Protein AF-A0A350LYX9-F1 (afdb_monomer)

Nearest PDB structures (foldseek):
  3p1z-assembly2_G  TM=5.311E-01  e=4.491E+00  Aeropyrum pernix
  2crq-assembly1_A  TM=2.745E-01  e=5.093E+00  Mus musculus
  5lmr-assembly1_X  TM=2.583E-01  e=4.491E+00  Thermus thermophilus HB8

Radius of gyration: 23.88 Å; Cα contacts (8 Å, |Δi|>4): 375; chains: 1; bounding box: 52×38×66 Å

Secondary structure (DSSP, 8-state):
-HHHHHHHHHHHHHHHTTT-S--EEEE-SSSSSEEEEETTEEEEEEEEEEPPPHHHHHHHHHHHHHHHHHHHHHGGGSPTTEEEEEEEEE--S-HHHHHHHHHHHHHHHHTTSS--SS-EEEEETTEEEEEEEEE---SSS-SEEEEEEESS--S-HHHHHHHHHHHHHHHHHHHTTTS--TTS---EEEEEEE--TT--HHHHHHHHHT--S----SEEEEEPTTS-EEEEEE---

Foldseek 3Di:
DVVVQVLLVVLVVVVVVVVPVPWDKDADPQVVRIWIDDPNATETEREEELDAPPVVVVQQVLVVVLLVVLLVVCVVLFDAQKAKEKEFADDDPDVVQQSVQVSVVVVCCSVVVDDADDWDWDQRVNGTMTMHMDGGNHRPDRRYHYDYYYPDPPPDPLVSLLVSVLVVQVVVQVSCVPVDDPPPDHAYEYEYEYPDPPDDLVSNLVSVVVHPDDHRHQWYWYQYPVSDIDTSHHDDD

Mean predicted aligned error: 10.19 Å

Sequence (237 aa):
MRFDEEYAKNAIEAYLRKESSDFTITEGENPPDYYIQIDSKKIALEITRAEPPSDRKTVDTSLARLCSQINDQFKTRIPDGESLLLDLKGPVANPRNFEKSLSNLIGQIIEGKTEVGNWKCFDVSGEAVKIKRLTHGQKWRKKIIGFIGNKEPVTDIQSEAQSILNKIIKSKEAKTATINDPQGKREKWLGILNTHPLLDSNNFQIAMGNLNVVHTFTRIFLVLENSEVVEIFSNRS

pLDDT: mean 87.97, std 10.19, range [47.06, 98.06]

Solvent-accessible surface area (backbone atoms only — not comparable to full-atom values): 13398 Å² total; per-residue (Å²): 108,69,69,62,47,51,51,42,52,51,29,50,50,60,52,45,50,75,78,49,79,72,62,49,78,45,82,44,82,65,68,34,53,26,33,37,38,42,87,93,46,67,29,36,32,35,69,50,68,43,64,63,60,69,66,59,55,51,40,52,52,52,53,53,49,49,38,49,52,53,25,71,75,43,42,90,72,50,60,82,16,40,29,39,41,35,41,42,55,29,80,63,95,52,59,70,60,30,51,54,43,44,53,51,51,52,49,35,39,68,69,65,78,39,91,50,68,53,82,40,79,40,80,36,82,90,37,72,35,33,36,25,43,45,80,73,75,50,71,87,61,74,37,44,44,70,45,78,48,59,71,71,65,80,86,49,65,55,61,49,35,33,52,49,49,46,52,50,53,56,52,49,45,62,65,51,64,71,61,80,52,101,77,78,72,74,53,32,34,37,40,31,33,51,68,35,96,86,64,54,70,66,38,45,35,57,22,53,77,66,57,89,65,91,75,76,62,36,36,32,35,40,30,42,89,86,53,48,66,44,76,56,42,76,60,84,128

Structure (mmCIF, N/CA/C/O backbone):
data_AF-A0A350LYX9-F1
#
_entry.id   AF-A0A350LYX9-F1
#
loop_
_atom_site.group_PDB
_atom_site.id
_atom_site.type_symbol
_atom_site.label_atom_id
_atom_site.label_alt_id
_atom_site.label_comp_id
_atom_site.label_asym_id
_atom_site.label_entity_id
_atom_site.label_seq_id
_atom_site.pdbx_PDB_ins_code
_atom_site.Cartn_x
_atom_site.Cartn_y
_atom_site.Cartn_z
_atom_site.occupancy
_atom_site.B_iso_or_equiv
_atom_site.auth_seq_id
_atom_site.auth_comp_id
_atom_site.auth_asym_id
_atom_site.auth_atom_id
_atom_site.pdbx_PDB_model_num
ATOM 1 N N . MET A 1 1 ? 12.193 -1.803 1.580 1.00 59.84 1 MET A N 1
ATOM 2 C CA . MET A 1 1 ? 12.403 -1.543 0.142 1.00 59.84 1 MET A CA 1
ATOM 3 C C . MET A 1 1 ? 12.813 -2.822 -0.565 1.00 59.84 1 MET A C 1
ATOM 5 O O . MET A 1 1 ? 11.956 -3.346 -1.254 1.00 59.84 1 MET A O 1
ATOM 9 N N . ARG A 1 2 ? 13.985 -3.401 -0.251 1.00 73.31 2 ARG A N 1
ATOM 10 C CA . ARG A 1 2 ? 14.481 -4.656 -0.856 1.00 73.31 2 ARG A CA 1
ATOM 11 C C . ARG A 1 2 ? 13.488 -5.825 -0.926 1.00 73.31 2 ARG A C 1
ATOM 13 O O . ARG A 1 2 ? 13.396 -6.446 -1.968 1.00 73.31 2 ARG A O 1
ATOM 20 N N . PHE A 1 3 ? 12.721 -6.101 0.136 1.00 84.81 3 PHE A N 1
ATOM 21 C CA . PHE A 1 3 ? 11.736 -7.197 0.114 1.00 84.81 3 PHE A CA 1
ATOM 22 C C . PHE A 1 3 ? 10.656 -6.997 -0.963 1.00 84.81 3 PHE A C 1
ATOM 24 O O . PHE A 1 3 ? 10.409 -7.878 -1.775 1.00 84.81 3 PHE A O 1
ATOM 31 N N . ASP A 1 4 ? 10.028 -5.824 -0.996 1.00 86.44 4 ASP A N 1
ATOM 32 C CA . ASP A 1 4 ? 8.990 -5.500 -1.976 1.00 86.44 4 ASP A CA 1
ATOM 33 C C . ASP A 1 4 ? 9.551 -5.362 -3.402 1.00 86.44 4 ASP A C 1
ATOM 35 O O . ASP A 1 4 ? 8.854 -5.676 -4.362 1.00 86.44 4 ASP A O 1
ATOM 39 N N . GLU A 1 5 ? 10.799 -4.899 -3.548 1.00 90.06 5 GLU A N 1
ATOM 40 C CA . GLU A 1 5 ? 11.507 -4.882 -4.837 1.00 90.06 5 GLU A CA 1
ATOM 41 C C . GLU A 1 5 ? 11.714 -6.302 -5.361 1.00 90.06 5 GLU A C 1
ATOM 43 O O . GLU A 1 5 ? 11.377 -6.592 -6.506 1.00 90.06 5 GLU A O 1
ATOM 48 N N . GLU A 1 6 ? 12.187 -7.207 -4.505 1.00 92.88 6 GLU A N 1
ATOM 49 C CA . GLU A 1 6 ? 12.388 -8.614 -4.835 1.00 92.88 6 GLU A CA 1
ATOM 50 C C . GLU A 1 6 ? 11.061 -9.320 -5.142 1.00 92.88 6 GLU A C 1
ATOM 52 O O . GLU A 1 6 ? 10.967 -10.069 -6.116 1.00 92.88 6 GLU A O 1
ATOM 57 N N . TYR A 1 7 ? 10.007 -9.026 -4.376 1.00 94.31 7 TYR A N 1
ATOM 58 C CA . TYR A 1 7 ? 8.651 -9.498 -4.651 1.00 94.31 7 TYR A CA 1
ATOM 59 C C . TYR A 1 7 ? 8.173 -9.060 -6.043 1.00 94.31 7 TYR A C 1
ATOM 61 O O . TYR A 1 7 ? 7.760 -9.898 -6.847 1.00 94.31 7 TYR A O 1
ATOM 69 N N . ALA A 1 8 ? 8.277 -7.765 -6.358 1.00 95.62 8 ALA A N 1
ATOM 70 C CA . ALA A 1 8 ? 7.871 -7.236 -7.656 1.00 95.62 8 ALA A CA 1
ATOM 71 C C . ALA A 1 8 ? 8.720 -7.813 -8.798 1.00 95.62 8 ALA A C 1
ATOM 73 O O . ALA A 1 8 ? 8.174 -8.209 -9.827 1.00 95.62 8 ALA A O 1
ATOM 74 N N . LYS A 1 9 ? 10.037 -7.941 -8.599 1.00 96.19 9 LYS A N 1
ATOM 75 C CA . LYS A 1 9 ? 10.960 -8.575 -9.548 1.00 96.19 9 LYS A CA 1
ATOM 76 C C . LYS A 1 9 ? 10.569 -10.029 -9.825 1.00 96.19 9 LYS A C 1
ATOM 78 O O . LYS A 1 9 ? 10.535 -10.430 -10.984 1.00 96.19 9 LYS A O 1
ATOM 83 N N . ASN A 1 10 ? 10.231 -10.807 -8.798 1.00 96.44 10 ASN A N 1
ATOM 84 C CA . ASN A 1 10 ? 9.819 -12.205 -8.953 1.00 96.44 10 ASN A CA 1
ATOM 85 C C . ASN A 1 10 ? 8.463 -12.340 -9.664 1.00 96.44 10 ASN A C 1
ATOM 87 O O . ASN A 1 10 ? 8.300 -13.222 -10.507 1.00 96.44 10 ASN A O 1
ATOM 91 N N . ALA A 1 11 ? 7.505 -11.455 -9.375 1.00 97.12 11 ALA A N 1
ATOM 92 C CA . ALA A 1 11 ? 6.221 -11.437 -10.073 1.00 97.12 11 ALA A CA 1
ATOM 93 C C . ALA A 1 11 ? 6.392 -11.091 -11.563 1.00 97.12 11 ALA A C 1
ATOM 95 O O . ALA A 1 11 ? 5.851 -11.782 -12.429 1.00 97.12 11 ALA A O 1
ATOM 96 N N . ILE A 1 12 ? 7.198 -10.068 -11.874 1.00 97.06 12 ILE A N 1
ATOM 97 C CA . ILE A 1 12 ? 7.527 -9.685 -13.256 1.00 97.06 12 ILE A CA 1
ATOM 98 C C . ILE A 1 12 ? 8.270 -10.822 -13.964 1.00 97.06 12 ILE A C 1
ATOM 100 O O . ILE A 1 12 ? 7.938 -11.145 -15.100 1.00 97.06 12 ILE A O 1
ATOM 104 N N . GLU A 1 13 ? 9.219 -11.489 -13.302 1.00 96.12 13 GLU A N 1
ATOM 105 C CA . GLU A 1 13 ? 9.889 -12.671 -13.854 1.00 96.12 13 GLU A CA 1
ATOM 106 C C . GLU A 1 13 ? 8.880 -13.767 -14.225 1.00 96.12 13 GLU A C 1
ATOM 108 O O . GLU A 1 13 ? 8.907 -14.277 -15.345 1.00 96.12 13 GLU A O 1
ATOM 113 N N . ALA A 1 14 ? 7.956 -14.102 -13.323 1.00 95.50 14 ALA A N 1
ATOM 114 C CA . ALA A 1 14 ? 6.926 -15.105 -13.580 1.00 95.50 14 ALA A CA 1
ATOM 115 C C . ALA A 1 14 ? 5.987 -14.709 -14.732 1.00 95.50 14 ALA A C 1
ATOM 117 O O . ALA A 1 14 ? 5.552 -15.574 -15.492 1.00 95.50 14 ALA A O 1
ATOM 118 N N . TYR A 1 15 ? 5.685 -13.416 -14.884 1.00 95.75 15 TYR A N 1
ATOM 119 C CA . TYR A 1 15 ? 4.940 -12.888 -16.028 1.00 95.75 15 TYR A CA 1
ATOM 120 C C . TYR A 1 15 ? 5.721 -13.068 -17.335 1.00 95.75 15 TYR A C 1
ATOM 122 O O . TYR A 1 15 ? 5.202 -13.658 -18.280 1.00 95.75 15 TYR A O 1
ATOM 130 N N . LEU A 1 16 ? 6.986 -12.643 -17.369 1.00 94.31 16 LEU A N 1
ATOM 131 C CA . LEU A 1 16 ? 7.840 -12.721 -18.557 1.00 94.31 16 LEU A CA 1
ATOM 132 C C . LEU A 1 16 ? 8.122 -14.163 -18.980 1.00 94.31 16 LEU A C 1
ATOM 134 O O . LEU A 1 16 ? 8.168 -14.440 -20.174 1.00 94.31 16 LEU A O 1
ATOM 138 N N . ARG A 1 17 ? 8.233 -15.108 -18.035 1.00 93.56 17 ARG A N 1
ATOM 139 C CA . ARG A 1 17 ? 8.410 -16.538 -18.352 1.00 93.56 17 ARG A CA 1
ATOM 140 C C . ARG A 1 17 ? 7.238 -17.155 -19.111 1.00 93.56 17 ARG A C 1
ATOM 142 O O . ARG A 1 17 ? 7.417 -18.200 -19.731 1.00 93.56 17 ARG A O 1
ATOM 149 N N . LYS A 1 18 ? 6.060 -16.522 -19.094 1.00 91.50 18 LYS A N 1
ATOM 150 C CA . LYS A 1 18 ? 4.929 -16.912 -19.950 1.00 91.50 18 LYS A CA 1
ATOM 151 C C . LYS A 1 18 ? 5.116 -16.449 -21.399 1.00 91.50 18 LYS A C 1
ATOM 153 O O . LYS A 1 18 ? 4.530 -17.051 -22.290 1.00 91.50 18 LYS A O 1
ATOM 158 N N . GLU A 1 19 ? 5.903 -15.394 -21.626 1.00 87.50 19 GLU A N 1
ATOM 159 C CA . GLU A 1 19 ? 6.204 -14.840 -22.953 1.00 87.50 19 GLU A CA 1
ATOM 160 C C . GLU A 1 19 ? 7.460 -15.477 -23.573 1.00 87.50 19 GLU A C 1
ATOM 162 O O . GLU A 1 19 ? 7.466 -15.800 -24.757 1.00 87.50 19 GLU A O 1
ATOM 167 N N . SER A 1 20 ? 8.523 -15.662 -22.784 1.00 84.94 20 SER A N 1
ATOM 168 C CA . SER A 1 20 ? 9.781 -16.284 -23.211 1.00 84.94 20 SER A CA 1
ATOM 169 C C . SER A 1 20 ? 10.500 -16.926 -22.027 1.00 84.94 20 SER A C 1
ATOM 171 O O . SER A 1 20 ? 10.558 -16.358 -20.939 1.00 84.94 20 SER A O 1
ATOM 173 N N . SER A 1 21 ? 11.093 -18.102 -22.229 1.00 79.94 21 SER A N 1
ATOM 174 C CA . SER A 1 21 ? 11.914 -18.762 -21.208 1.00 79.94 21 SER A CA 1
ATOM 175 C C . SER A 1 21 ? 13.373 -18.298 -21.196 1.00 79.94 21 SER A C 1
ATOM 177 O O . SER A 1 21 ? 14.066 -18.554 -20.210 1.00 79.94 21 SER A O 1
ATOM 179 N N . ASP A 1 22 ? 13.835 -17.644 -22.265 1.00 88.94 22 ASP A N 1
ATOM 180 C CA . ASP A 1 22 ? 15.250 -17.328 -22.479 1.00 88.94 22 ASP A CA 1
ATOM 181 C C . ASP A 1 22 ? 15.576 -15.888 -22.070 1.00 88.94 22 ASP A C 1
ATOM 183 O O . ASP A 1 22 ? 15.644 -14.963 -22.881 1.00 88.94 22 ASP A O 1
ATOM 187 N N . PHE A 1 23 ? 15.704 -15.689 -20.761 1.00 93.38 23 PHE A N 1
ATOM 188 C CA . PHE A 1 23 ? 16.237 -14.461 -20.193 1.00 93.38 23 PHE A CA 1
ATOM 189 C C . PHE A 1 23 ? 16.842 -14.708 -18.815 1.00 93.38 23 PHE A C 1
ATOM 191 O O . PHE A 1 23 ? 16.529 -15.683 -18.122 1.00 93.38 23 PHE A O 1
ATOM 198 N N . THR A 1 24 ? 17.678 -13.769 -18.386 1.00 94.12 24 THR A N 1
ATOM 199 C CA . THR A 1 24 ? 18.223 -13.739 -17.025 1.00 94.12 24 THR A CA 1
ATOM 200 C C . THR A 1 24 ? 17.994 -12.377 -16.390 1.00 94.12 24 THR A C 1
ATOM 202 O O . THR A 1 24 ? 17.938 -11.364 -17.088 1.00 94.12 24 THR A O 1
ATOM 205 N N . ILE A 1 25 ? 17.838 -12.357 -15.064 1.00 95.12 25 ILE A N 1
ATOM 206 C CA . ILE A 1 25 ? 17.723 -11.127 -14.279 1.00 95.12 25 ILE A CA 1
ATOM 207 C C . ILE A 1 25 ? 18.898 -11.055 -13.309 1.00 95.12 25 ILE A C 1
ATOM 209 O O . ILE A 1 25 ? 19.139 -12.002 -12.561 1.00 95.12 25 ILE A O 1
ATOM 213 N N . THR A 1 26 ? 19.605 -9.928 -13.297 1.00 94.44 26 THR A N 1
ATOM 214 C CA . THR A 1 26 ? 20.726 -9.656 -12.384 1.00 94.44 26 THR A CA 1
ATOM 215 C C . THR A 1 26 ? 20.502 -8.351 -11.627 1.00 94.44 26 THR A C 1
ATOM 217 O O . THR A 1 26 ? 19.864 -7.443 -12.158 1.00 94.44 26 THR A O 1
ATOM 220 N N . GLU A 1 27 ? 21.040 -8.230 -10.410 1.00 93.69 27 GLU A N 1
ATOM 221 C CA . GLU A 1 27 ? 21.025 -6.969 -9.648 1.00 93.69 27 GLU A CA 1
ATOM 222 C C . GLU A 1 27 ? 21.757 -5.864 -10.434 1.00 93.69 27 GLU A C 1
ATOM 224 O O . GLU A 1 27 ? 22.753 -6.126 -11.119 1.00 93.69 27 GLU A O 1
ATOM 229 N N . GLY A 1 28 ? 21.212 -4.650 -10.397 1.00 89.62 28 GLY A N 1
ATOM 230 C CA . GLY A 1 28 ? 21.804 -3.461 -11.001 1.00 89.62 28 GLY A CA 1
ATOM 231 C C . GLY A 1 28 ? 22.539 -2.588 -9.982 1.00 89.62 28 GLY A C 1
ATOM 232 O O . GLY A 1 28 ? 22.655 -2.913 -8.802 1.00 89.62 28 GLY A O 1
ATOM 233 N N . GLU A 1 29 ? 23.053 -1.456 -10.449 1.00 86.50 29 GLU A N 1
ATOM 234 C CA . GLU A 1 29 ? 23.811 -0.488 -9.649 1.00 86.50 29 GLU A CA 1
ATOM 235 C C . GLU A 1 29 ? 22.945 0.546 -8.907 1.00 86.50 29 GLU A C 1
ATOM 237 O O . GLU A 1 29 ? 23.494 1.357 -8.165 1.00 86.50 29 GLU A O 1
ATOM 242 N N . ASN A 1 30 ? 21.615 0.507 -9.073 1.00 82.94 30 ASN A N 1
ATOM 243 C CA . ASN A 1 30 ? 20.629 1.410 -8.467 1.00 82.94 30 ASN A CA 1
ATOM 244 C C . ASN A 1 30 ? 20.901 2.914 -8.729 1.00 82.94 30 ASN A C 1
ATOM 246 O O . ASN A 1 30 ? 21.473 3.598 -7.872 1.00 82.94 30 ASN A O 1
ATOM 250 N N . PRO A 1 31 ? 20.414 3.496 -9.847 1.00 85.25 31 PRO A N 1
ATOM 251 C CA . PRO A 1 31 ? 19.569 2.900 -10.892 1.00 85.25 31 PRO A CA 1
ATOM 252 C C . PRO A 1 31 ? 20.363 2.254 -12.054 1.00 85.25 31 PRO A C 1
ATOM 254 O O . PRO A 1 31 ? 21.405 2.789 -12.433 1.00 85.25 31 PRO A O 1
ATOM 257 N N . PRO A 1 32 ? 19.832 1.188 -12.694 1.00 90.81 32 PRO A N 1
ATOM 258 C CA . PRO A 1 32 ? 18.553 0.541 -12.380 1.00 90.81 32 PRO A CA 1
ATOM 259 C C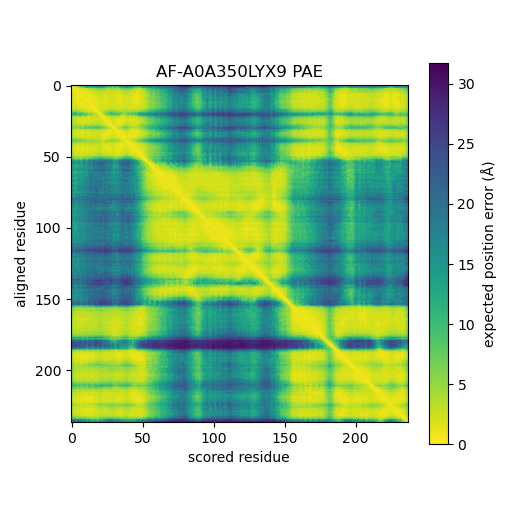 . PRO A 1 32 ? 18.666 -0.439 -11.207 1.00 90.81 32 PRO A C 1
ATOM 261 O O . PRO A 1 32 ? 19.766 -0.833 -10.825 1.00 90.81 32 PRO A O 1
ATOM 264 N N . ASP A 1 33 ? 17.526 -0.845 -10.649 1.00 92.31 33 ASP A N 1
ATOM 265 C CA . ASP A 1 33 ? 17.477 -1.861 -9.588 1.00 92.31 33 ASP A CA 1
ATOM 266 C C . ASP A 1 33 ? 17.877 -3.249 -10.118 1.00 92.31 33 ASP A C 1
ATOM 268 O O . ASP A 1 33 ? 18.578 -4.004 -9.444 1.00 92.31 33 ASP A O 1
ATOM 272 N N . TYR A 1 34 ? 17.482 -3.565 -11.355 1.00 94.00 34 TYR A N 1
ATOM 273 C CA . TYR A 1 34 ? 17.816 -4.819 -12.024 1.00 94.00 34 TYR A CA 1
ATOM 274 C C . TYR A 1 34 ? 18.148 -4.611 -13.500 1.00 94.00 34 TYR A C 1
ATOM 276 O O . TYR A 1 34 ? 17.740 -3.638 -14.136 1.00 94.00 34 TYR A O 1
ATOM 284 N N . TYR A 1 35 ? 18.833 -5.596 -14.068 1.00 93.81 35 TYR A N 1
ATOM 285 C CA . TYR A 1 35 ? 18.953 -5.771 -15.506 1.00 93.81 35 TYR A CA 1
ATOM 286 C C . TYR A 1 35 ? 18.300 -7.063 -15.950 1.00 93.81 35 TYR A C 1
ATOM 288 O O . TYR A 1 35 ? 18.457 -8.093 -15.298 1.00 93.81 35 TYR A O 1
ATOM 296 N N . ILE A 1 36 ? 17.630 -7.005 -17.095 1.00 93.38 36 ILE A N 1
ATOM 297 C CA . ILE A 1 36 ? 17.087 -8.162 -17.792 1.00 93.38 36 ILE A CA 1
ATOM 298 C C . ILE A 1 36 ? 17.902 -8.349 -19.067 1.00 93.38 36 ILE A C 1
ATOM 300 O O . ILE A 1 36 ? 17.963 -7.453 -19.910 1.00 93.38 36 ILE A O 1
ATOM 304 N N . GLN A 1 37 ? 18.549 -9.501 -19.192 1.00 91.75 37 GLN A N 1
ATOM 305 C CA . GLN A 1 37 ? 19.262 -9.891 -20.401 1.00 91.75 37 GLN A CA 1
ATOM 306 C C . GLN A 1 37 ? 18.357 -10.808 -21.224 1.00 91.75 37 GLN A C 1
ATOM 308 O O . GLN A 1 37 ? 18.047 -11.909 -20.771 1.00 91.75 37 GLN A O 1
ATOM 313 N N . ILE A 1 38 ? 17.951 -10.346 -22.407 1.00 88.19 38 ILE A N 1
ATOM 314 C CA . ILE A 1 38 ? 17.177 -11.107 -23.400 1.00 88.19 38 ILE A CA 1
ATOM 315 C C . ILE A 1 38 ? 17.979 -11.069 -24.697 1.00 88.19 38 ILE A C 1
ATOM 317 O O . ILE A 1 38 ? 18.259 -9.983 -25.211 1.00 88.19 38 ILE A O 1
ATOM 321 N N . ASP A 1 39 ? 18.395 -12.226 -25.204 1.00 84.62 39 ASP A N 1
ATOM 322 C CA . ASP A 1 39 ? 19.345 -12.322 -26.316 1.00 84.62 39 ASP A CA 1
ATOM 323 C C . ASP A 1 39 ? 20.596 -11.441 -26.068 1.00 84.62 39 ASP A C 1
ATOM 325 O O . ASP A 1 39 ? 21.268 -11.529 -25.037 1.00 84.62 39 ASP A O 1
ATOM 329 N N . SER A 1 40 ? 20.901 -10.533 -26.998 1.00 81.62 40 SER A N 1
ATOM 330 C CA . SER A 1 40 ? 21.981 -9.546 -26.902 1.00 81.62 40 SER A CA 1
ATOM 331 C C . SER A 1 40 ? 21.564 -8.227 -26.236 1.00 81.62 40 SER A C 1
ATOM 333 O O . SER A 1 40 ? 22.405 -7.343 -26.047 1.00 81.62 40 SER A O 1
ATOM 335 N N . LYS A 1 41 ? 20.290 -8.070 -25.852 1.00 86.62 41 LYS A N 1
ATOM 336 C CA . LYS A 1 41 ? 19.764 -6.843 -25.247 1.00 86.62 41 LYS A CA 1
ATOM 337 C C . LYS A 1 41 ? 19.879 -6.885 -23.726 1.00 86.62 41 LYS A C 1
ATOM 339 O O . LYS A 1 41 ? 19.389 -7.803 -23.076 1.00 86.62 41 LYS A O 1
ATOM 344 N N . LYS A 1 42 ? 20.472 -5.828 -23.167 1.00 89.25 42 LYS A N 1
ATOM 345 C CA . LYS A 1 42 ? 20.495 -5.552 -21.727 1.00 89.25 42 LYS A CA 1
ATOM 346 C C . LYS A 1 42 ? 19.497 -4.439 -21.419 1.00 89.25 42 LYS A C 1
ATOM 348 O O . LYS A 1 42 ? 19.738 -3.289 -21.789 1.00 89.25 42 LYS A O 1
ATOM 353 N N . ILE A 1 43 ? 18.400 -4.791 -20.759 1.00 91.44 43 ILE A N 1
ATOM 354 C CA . ILE A 1 43 ? 17.268 -3.909 -20.468 1.00 91.44 43 ILE A CA 1
ATOM 355 C C . ILE A 1 43 ? 17.317 -3.506 -18.998 1.00 91.44 43 ILE A C 1
ATOM 357 O O . ILE A 1 43 ? 17.440 -4.359 -18.121 1.00 91.44 43 ILE A O 1
ATOM 361 N N . ALA A 1 44 ? 17.235 -2.209 -18.721 1.00 92.81 44 ALA A N 1
ATOM 362 C CA . ALA A 1 44 ? 17.184 -1.695 -17.356 1.00 92.81 44 ALA A CA 1
ATOM 363 C C . ALA A 1 44 ? 15.767 -1.844 -16.780 1.00 92.81 44 ALA A C 1
ATOM 365 O O . ALA A 1 44 ? 14.815 -1.394 -17.411 1.00 92.81 44 ALA A O 1
ATOM 366 N N . LEU A 1 45 ? 15.620 -2.421 -15.586 1.00 94.62 45 LEU A N 1
ATOM 367 C CA . LEU A 1 45 ? 14.357 -2.492 -14.848 1.00 94.62 45 LEU A CA 1
ATOM 368 C C . LEU A 1 45 ? 14.479 -1.694 -13.545 1.00 94.62 45 LEU A C 1
ATOM 370 O O . LEU A 1 45 ? 15.233 -2.062 -12.646 1.00 94.62 45 LEU A O 1
ATOM 374 N N . GLU A 1 46 ? 13.703 -0.621 -13.437 1.00 95.06 46 GLU A N 1
ATOM 375 C CA . GLU A 1 46 ? 13.523 0.130 -12.191 1.00 95.06 46 GLU A CA 1
ATOM 376 C C . GLU A 1 46 ? 12.222 -0.314 -11.517 1.00 95.06 46 GLU A C 1
ATOM 378 O O . GLU A 1 46 ? 11.200 -0.471 -12.186 1.00 95.06 46 GLU A O 1
ATOM 383 N N . ILE A 1 47 ? 12.235 -0.480 -10.197 1.00 95.06 47 ILE A N 1
ATOM 384 C CA . ILE A 1 47 ? 11.078 -0.872 -9.400 1.00 95.06 47 ILE A CA 1
ATOM 385 C C . ILE A 1 47 ? 10.694 0.246 -8.429 1.00 95.06 47 ILE A C 1
ATOM 387 O O . ILE A 1 47 ? 11.498 1.017 -7.895 1.00 95.06 47 ILE A O 1
ATOM 391 N N . THR A 1 48 ? 9.393 0.403 -8.220 1.00 94.56 48 THR A N 1
ATOM 392 C CA . THR A 1 48 ? 8.861 1.401 -7.300 1.00 94.56 48 THR A CA 1
ATOM 393 C C . THR A 1 48 ? 7.507 1.005 -6.749 1.00 94.56 48 THR A C 1
ATOM 395 O O . THR A 1 48 ? 6.987 -0.057 -7.071 1.00 94.56 48 THR A O 1
ATOM 398 N N . ARG A 1 49 ? 6.942 1.855 -5.891 1.00 92.69 49 ARG A N 1
ATOM 399 C CA . ARG A 1 49 ? 5.644 1.633 -5.263 1.00 92.69 49 ARG A CA 1
ATOM 400 C C . ARG A 1 49 ? 4.681 2.739 -5.650 1.00 92.69 49 ARG A C 1
ATOM 402 O O . ARG A 1 49 ? 5.041 3.916 -5.608 1.00 92.69 49 ARG A O 1
ATOM 409 N N . ALA A 1 50 ? 3.449 2.356 -5.945 1.00 91.81 50 ALA A N 1
ATOM 410 C CA . ALA A 1 50 ? 2.315 3.258 -5.881 1.00 91.81 50 ALA A CA 1
ATOM 411 C C . ALA A 1 50 ? 1.812 3.281 -4.436 1.00 91.81 50 ALA A C 1
ATOM 413 O O . ALA A 1 50 ? 1.061 2.404 -4.004 1.00 91.81 50 ALA A O 1
ATOM 414 N N . GLU A 1 51 ? 2.301 4.256 -3.671 1.00 82.81 51 GLU A N 1
ATOM 415 C CA . GLU A 1 51 ? 1.847 4.504 -2.304 1.00 82.81 51 GLU A CA 1
ATOM 416 C C . GLU A 1 51 ? 0.733 5.562 -2.293 1.00 82.81 51 GLU A C 1
ATOM 418 O O . GLU A 1 51 ? 0.763 6.487 -3.114 1.00 82.81 51 GLU A O 1
ATOM 423 N N . PRO A 1 52 ? -0.218 5.482 -1.345 1.00 74.81 52 PRO A N 1
ATOM 424 C CA . PRO A 1 52 ? -1.117 6.597 -1.077 1.00 74.81 52 PRO A CA 1
ATOM 425 C C . PRO A 1 52 ? -0.327 7.864 -0.710 1.00 74.81 52 PRO A C 1
ATOM 427 O O . PRO A 1 52 ? 0.800 7.768 -0.205 1.00 74.81 52 PRO A O 1
ATOM 430 N N . PRO A 1 53 ? -0.908 9.059 -0.919 1.00 70.00 53 PRO A N 1
ATOM 431 C CA . PRO A 1 53 ? -0.305 10.322 -0.516 1.00 70.00 53 PRO A CA 1
ATOM 432 C C . PRO A 1 53 ? 0.201 10.277 0.933 1.00 70.00 53 PRO A C 1
ATOM 434 O O . PRO A 1 53 ? -0.444 9.702 1.818 1.00 70.00 53 PRO A O 1
ATOM 437 N N . SER A 1 54 ? 1.356 10.906 1.177 1.00 65.06 54 SER A N 1
ATOM 438 C CA . SER A 1 54 ? 2.051 10.901 2.474 1.00 65.06 54 SER A CA 1
ATOM 439 C C . SER A 1 54 ? 1.147 11.308 3.632 1.00 65.06 54 SER A C 1
ATOM 441 O O . SER A 1 54 ? 1.252 10.744 4.720 1.00 65.06 54 SER A O 1
ATOM 443 N N . ASP A 1 55 ? 0.237 12.245 3.388 1.00 67.81 55 ASP A N 1
ATOM 444 C CA . ASP A 1 55 ? -0.632 12.811 4.414 1.00 67.81 55 ASP A CA 1
ATOM 445 C C . ASP A 1 55 ? -1.648 11.773 4.895 1.00 67.81 55 ASP A C 1
ATOM 447 O O . ASP A 1 55 ? -1.810 11.582 6.099 1.00 67.81 55 ASP A O 1
ATOM 451 N N . ARG A 1 56 ? -2.226 10.989 3.975 1.00 69.06 56 ARG A N 1
ATOM 452 C CA . ARG A 1 56 ? -3.145 9.894 4.310 1.00 69.06 56 ARG A CA 1
ATOM 453 C C . ARG A 1 56 ? -2.436 8.783 5.079 1.00 69.06 56 ARG A C 1
ATOM 455 O O . ARG A 1 56 ? -2.877 8.407 6.160 1.00 69.06 56 ARG A O 1
ATOM 462 N N . LYS A 1 57 ? -1.289 8.311 4.575 1.00 69.56 57 LYS A N 1
ATOM 463 C CA . LYS A 1 57 ? -0.492 7.263 5.241 1.00 69.56 57 LYS A CA 1
ATOM 464 C C . LYS A 1 57 ? -0.075 7.684 6.653 1.00 69.56 57 LYS A C 1
ATOM 466 O O . LYS A 1 57 ? -0.137 6.881 7.584 1.00 69.56 57 LYS A O 1
ATOM 471 N N . THR A 1 58 ? 0.320 8.945 6.826 1.00 74.56 58 THR A N 1
ATOM 472 C CA . THR A 1 58 ? 0.739 9.499 8.122 1.00 74.56 58 THR A CA 1
ATOM 473 C C . THR A 1 58 ? -0.430 9.601 9.096 1.00 74.56 58 THR A C 1
ATOM 475 O O . THR A 1 58 ? -0.290 9.211 10.259 1.00 74.56 58 THR A O 1
ATOM 478 N N . VAL A 1 59 ? -1.585 10.083 8.634 1.00 78.31 59 VAL A N 1
ATOM 479 C CA . VAL A 1 59 ? -2.807 10.188 9.440 1.00 78.31 59 VAL A CA 1
ATOM 480 C C . VAL A 1 59 ? -3.289 8.808 9.884 1.00 78.31 59 VAL A C 1
ATOM 482 O O . VAL A 1 59 ? -3.469 8.589 11.086 1.00 78.31 59 VAL A O 1
ATOM 485 N N . ASP A 1 60 ? -3.410 7.863 8.950 1.00 79.94 60 ASP A N 1
ATOM 486 C CA . ASP A 1 60 ? -3.906 6.513 9.230 1.00 79.94 60 ASP A CA 1
ATOM 487 C C . ASP A 1 60 ? -2.980 5.783 10.213 1.00 79.94 60 ASP A C 1
ATOM 489 O O . ASP A 1 60 ? -3.428 5.229 11.222 1.00 79.94 60 ASP A O 1
ATOM 493 N N . THR A 1 61 ? -1.664 5.870 9.994 1.00 81.88 61 THR A N 1
ATOM 494 C CA . THR A 1 61 ? -0.662 5.275 10.894 1.00 81.88 61 THR A CA 1
ATOM 495 C C . THR A 1 61 ? -0.716 5.898 12.292 1.00 81.88 61 THR A C 1
ATOM 497 O O . THR A 1 61 ? -0.619 5.190 13.298 1.00 81.88 61 THR A O 1
ATOM 500 N N . SER A 1 62 ? -0.899 7.218 12.383 1.00 85.25 62 SER A N 1
ATOM 501 C CA . SER A 1 62 ? -0.957 7.928 13.666 1.00 85.25 62 SER A CA 1
ATOM 502 C C . SER A 1 62 ? -2.184 7.531 14.487 1.00 85.25 62 SER A C 1
ATOM 504 O O . SER A 1 62 ? -2.062 7.267 15.685 1.00 85.25 62 SER A O 1
ATOM 506 N N . LEU A 1 63 ? -3.353 7.419 13.851 1.00 89.44 63 LEU A N 1
ATOM 507 C CA . LEU A 1 63 ? -4.587 6.981 14.510 1.00 89.44 63 LEU A CA 1
ATOM 508 C C . LEU A 1 63 ? -4.561 5.486 14.868 1.00 89.44 63 LEU A C 1
ATOM 510 O O . LEU A 1 63 ? -5.072 5.098 15.922 1.00 89.44 63 LEU A O 1
ATOM 514 N N . ALA A 1 64 ? -3.908 4.647 14.058 1.00 88.19 64 ALA A N 1
ATOM 515 C CA . ALA A 1 64 ? -3.719 3.225 14.361 1.00 88.19 64 ALA A CA 1
ATOM 516 C C . ALA A 1 64 ? -2.810 3.025 15.578 1.00 88.19 64 ALA A C 1
ATOM 518 O O . ALA A 1 64 ? -3.090 2.188 16.451 1.00 88.19 64 ALA A O 1
ATOM 519 N N . ARG A 1 65 ? -1.748 3.834 15.675 1.00 89.06 65 ARG A N 1
ATOM 520 C CA . ARG A 1 65 ? -0.874 3.869 16.849 1.00 89.06 65 ARG A CA 1
ATOM 521 C C . ARG A 1 65 ? -1.645 4.308 18.090 1.00 89.06 65 ARG A C 1
ATOM 523 O O . ARG A 1 65 ? -1.569 3.613 19.100 1.00 89.06 65 ARG A O 1
ATOM 530 N N . LEU A 1 66 ? -2.444 5.371 17.987 1.00 91.69 66 LEU A N 1
ATOM 531 C CA . LEU A 1 66 ? -3.293 5.845 19.081 1.00 91.69 66 LEU A CA 1
ATOM 532 C C . LEU A 1 66 ? -4.249 4.748 19.578 1.00 91.69 66 LEU A C 1
ATOM 534 O O . LEU A 1 66 ? -4.294 4.464 20.772 1.00 91.69 66 LEU A O 1
ATOM 538 N N . CYS A 1 67 ? -4.951 4.058 18.674 1.00 92.44 67 CYS A N 1
ATOM 539 C CA . CYS A 1 67 ? -5.821 2.934 19.043 1.00 92.44 67 CYS A CA 1
ATOM 540 C C . CYS A 1 67 ? -5.067 1.828 19.792 1.00 92.44 67 CYS A C 1
ATOM 542 O O . CYS A 1 67 ? -5.608 1.209 20.709 1.00 92.44 67 CYS A O 1
ATOM 544 N N . SER A 1 68 ? -3.822 1.557 19.399 1.00 90.69 68 SER A N 1
ATOM 545 C CA . SER A 1 68 ? -2.997 0.533 20.041 1.00 90.69 68 SER A CA 1
ATOM 546 C C . SER A 1 68 ? -2.527 0.972 21.428 1.00 90.69 68 SER A C 1
ATOM 548 O O . SER A 1 68 ? -2.642 0.190 22.367 1.00 90.69 68 SER A O 1
ATOM 550 N N . GLN A 1 69 ? -2.127 2.236 21.589 1.00 92.38 69 GLN A N 1
ATOM 551 C CA . GLN A 1 69 ? -1.775 2.820 22.887 1.00 92.38 69 GLN A CA 1
ATOM 552 C C . GLN A 1 69 ? -2.960 2.799 23.862 1.00 92.38 69 GLN A C 1
ATOM 554 O O . GLN A 1 69 ? -2.818 2.348 24.997 1.00 92.38 69 GLN A O 1
ATOM 559 N N . ILE A 1 70 ? -4.151 3.203 23.408 1.00 93.56 70 ILE A N 1
ATOM 560 C CA . ILE A 1 70 ? -5.376 3.157 24.220 1.00 93.56 70 ILE A CA 1
ATOM 561 C C . ILE A 1 70 ? -5.726 1.706 24.574 1.00 93.56 70 ILE A C 1
ATOM 563 O O . ILE A 1 70 ? -6.068 1.412 25.721 1.00 93.56 70 ILE A O 1
ATOM 567 N N . ASN A 1 71 ? -5.610 0.770 23.625 1.00 93.81 71 ASN A N 1
ATOM 568 C CA . ASN A 1 71 ? -5.801 -0.649 23.916 1.00 93.81 71 ASN A CA 1
ATOM 569 C C . ASN A 1 71 ? -4.853 -1.121 25.024 1.00 93.81 71 ASN A C 1
ATOM 571 O O . ASN A 1 71 ? -5.303 -1.761 25.967 1.00 93.81 71 ASN A O 1
ATOM 575 N N . ASP A 1 72 ? -3.564 -0.801 24.949 1.00 93.56 72 ASP A N 1
ATOM 576 C CA . ASP A 1 72 ? -2.606 -1.212 25.975 1.00 93.56 72 ASP A CA 1
ATOM 577 C C . ASP A 1 72 ? -2.886 -0.584 27.340 1.00 93.56 72 ASP A C 1
ATOM 579 O O . ASP A 1 72 ? -2.754 -1.269 28.354 1.00 93.56 72 ASP A O 1
ATOM 583 N N . GLN A 1 73 ? -3.358 0.663 27.360 1.00 94.06 73 GLN A N 1
ATOM 584 C CA . GLN A 1 73 ? -3.750 1.362 28.580 1.00 94.06 73 GLN A CA 1
ATOM 585 C C . GLN A 1 73 ? -4.968 0.726 29.273 1.00 94.06 73 GLN A C 1
ATOM 587 O O . GLN A 1 73 ? -5.019 0.679 30.502 1.00 94.06 73 GLN A O 1
ATOM 592 N N . PHE A 1 74 ? -5.962 0.255 28.513 1.00 94.75 74 PHE A N 1
ATOM 593 C CA . PHE A 1 74 ? -7.274 -0.109 29.067 1.00 94.75 74 PHE A CA 1
ATOM 594 C C . PHE A 1 74 ? -7.661 -1.587 28.938 1.00 94.75 74 PHE A C 1
ATOM 596 O O . PHE A 1 74 ? -8.630 -2.000 29.575 1.00 94.75 74 PHE A O 1
ATOM 603 N N . LYS A 1 75 ? -6.933 -2.411 28.171 1.00 92.69 75 LYS A N 1
ATOM 604 C CA . LYS A 1 75 ? -7.315 -3.812 27.882 1.00 92.69 75 LYS A CA 1
ATOM 605 C C . LYS A 1 75 ? -7.589 -4.661 29.122 1.00 92.69 75 LYS A C 1
ATOM 607 O O . LYS A 1 75 ? -8.458 -5.521 29.077 1.00 92.69 75 LYS A O 1
ATOM 612 N N . THR A 1 76 ? -6.883 -4.419 30.223 1.00 92.81 76 THR A N 1
ATOM 613 C CA . THR A 1 76 ? -7.044 -5.171 31.479 1.00 92.81 76 THR A CA 1
ATOM 614 C C . THR A 1 76 ? -8.307 -4.793 32.252 1.00 92.81 76 THR A C 1
ATOM 616 O O . THR A 1 76 ? -8.731 -5.538 33.128 1.00 92.81 76 THR A O 1
ATOM 619 N N . ARG A 1 77 ? -8.916 -3.647 31.931 1.00 94.06 77 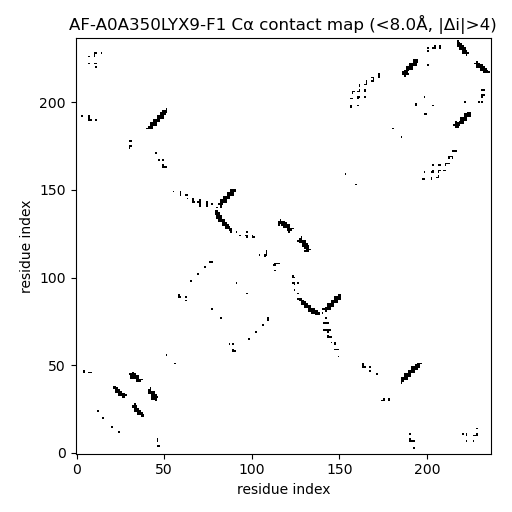ARG A N 1
ATOM 620 C CA . ARG A 1 77 ? -10.139 -3.137 32.563 1.00 94.06 77 ARG A CA 1
ATOM 621 C C . ARG A 1 77 ? -11.402 -3.473 31.765 1.00 94.06 77 ARG A C 1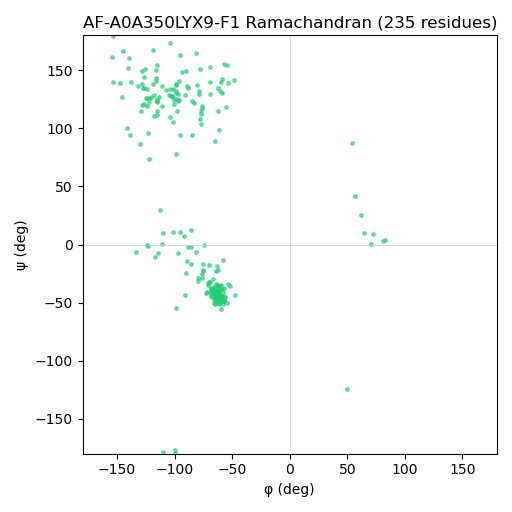
ATOM 623 O O . ARG A 1 77 ? -12.499 -3.202 32.240 1.00 94.06 77 ARG A O 1
ATOM 630 N N . ILE A 1 78 ? -11.261 -4.030 30.560 1.00 91.62 78 ILE A N 1
ATOM 631 C CA . ILE A 1 78 ? -12.384 -4.440 29.710 1.00 91.62 78 ILE A CA 1
ATOM 632 C C . ILE A 1 78 ? -12.635 -5.941 29.922 1.00 91.62 78 ILE A C 1
ATOM 634 O O . ILE A 1 78 ? -11.709 -6.732 29.709 1.00 91.62 78 ILE A O 1
ATOM 638 N N . PRO A 1 79 ? -13.861 -6.352 30.300 1.00 90.75 79 PRO A N 1
ATOM 639 C CA . PRO A 1 79 ? -14.185 -7.750 30.554 1.00 90.75 79 PRO A CA 1
ATOM 640 C C . PRO A 1 79 ? -13.857 -8.697 29.397 1.00 90.75 79 PRO A C 1
ATOM 642 O O . PRO A 1 79 ? -13.811 -8.338 28.216 1.00 90.75 79 PRO A O 1
ATOM 645 N N . ASP A 1 80 ? -13.629 -9.959 29.739 1.00 91.56 80 ASP A N 1
ATOM 646 C CA . ASP A 1 80 ? -13.533 -11.045 28.771 1.00 91.56 80 ASP A CA 1
ATOM 647 C C . ASP A 1 80 ? -14.828 -11.244 27.989 1.00 91.56 80 ASP A C 1
ATOM 649 O O . ASP A 1 80 ? -15.915 -11.238 28.550 1.00 91.56 80 ASP A O 1
ATOM 653 N N . GLY A 1 81 ? -14.700 -11.405 26.668 1.00 90.56 81 GLY A N 1
ATOM 654 C CA . GLY A 1 81 ? -15.847 -11.471 25.766 1.00 90.56 81 GLY A CA 1
ATOM 655 C C . GLY A 1 81 ? -16.443 -10.118 25.368 1.00 90.56 81 GLY A C 1
ATOM 656 O O . GLY A 1 81 ? -17.421 -10.125 24.621 1.00 90.56 81 GLY A O 1
ATOM 657 N N . GLU A 1 82 ? -15.859 -8.995 25.802 1.00 92.62 82 GLU A N 1
ATOM 658 C CA . GLU A 1 82 ? -16.243 -7.640 25.394 1.00 92.62 82 GLU A CA 1
ATOM 659 C C . GLU A 1 82 ? -15.129 -6.914 24.625 1.00 92.62 82 GLU A C 1
ATOM 661 O O . GLU A 1 82 ? -13.935 -7.120 24.861 1.00 92.62 82 GLU A O 1
ATOM 666 N N . SER A 1 83 ? -15.541 -6.021 23.723 1.00 94.06 83 SER A N 1
ATOM 667 C CA . SER A 1 83 ? -14.674 -5.086 23.005 1.00 94.06 83 SER A CA 1
ATOM 668 C C . SER A 1 83 ? -15.332 -3.712 22.856 1.00 94.06 83 SER A C 1
ATOM 670 O O . SER A 1 83 ? -16.554 -3.603 22.755 1.00 94.06 83 SER A O 1
ATOM 672 N N . LEU A 1 84 ? -14.519 -2.662 22.766 1.00 95.00 84 LEU A N 1
ATOM 673 C CA . LEU A 1 84 ? -14.924 -1.340 22.298 1.00 95.00 84 LEU A CA 1
ATOM 674 C C . LEU A 1 84 ? -14.467 -1.149 20.851 1.00 95.00 84 LEU A C 1
ATOM 676 O O . LEU A 1 84 ? -13.294 -1.321 20.521 1.00 95.00 84 LEU A O 1
ATOM 680 N N . LEU A 1 85 ? -15.409 -0.781 19.992 1.00 94.88 85 LEU A N 1
ATOM 681 C CA . LEU A 1 85 ? -15.164 -0.382 18.614 1.00 94.88 85 LEU A CA 1
ATOM 682 C C . LEU A 1 85 ? -15.107 1.142 18.549 1.00 94.88 85 LEU A C 1
ATOM 684 O O . LEU A 1 85 ? -16.023 1.797 19.045 1.00 94.88 85 LEU A O 1
ATOM 688 N N . LEU A 1 86 ? -14.062 1.686 17.931 1.00 95.94 86 LEU A N 1
ATOM 689 C CA . LEU A 1 86 ? -13.856 3.120 17.730 1.00 95.94 86 LEU A CA 1
ATOM 690 C C . LEU A 1 86 ? -13.900 3.422 16.231 1.00 95.94 86 LEU A C 1
ATOM 692 O O . LEU A 1 86 ? -13.145 2.817 15.486 1.00 95.94 86 LEU A O 1
ATOM 696 N N . ASP A 1 87 ? -14.751 4.341 15.787 1.00 94.31 87 ASP A N 1
ATOM 697 C CA . ASP A 1 87 ? -14.716 4.934 14.441 1.00 94.31 87 ASP A CA 1
ATOM 698 C C . ASP A 1 87 ? -14.059 6.311 14.569 1.00 94.31 87 ASP A C 1
ATOM 700 O O . ASP A 1 87 ? -14.646 7.237 15.142 1.00 94.31 87 ASP A O 1
ATOM 704 N N . LEU A 1 88 ? -12.807 6.399 14.117 1.00 93.31 88 LEU A N 1
ATOM 705 C CA . LEU A 1 88 ? -11.968 7.591 14.184 1.00 93.31 88 LEU A CA 1
ATOM 706 C C . LEU A 1 88 ? -11.750 8.137 12.779 1.00 93.31 88 LEU A C 1
ATOM 708 O O . LEU A 1 88 ? -11.423 7.388 11.860 1.00 93.31 88 LEU A O 1
ATOM 712 N N . LYS A 1 89 ? -11.855 9.457 12.622 1.00 89.94 89 LYS A N 1
ATOM 713 C CA . LYS A 1 89 ? -11.588 10.122 11.346 1.00 89.94 89 LYS A CA 1
ATOM 714 C C . LYS A 1 89 ? -10.478 11.150 11.482 1.00 89.94 89 LYS A C 1
ATOM 716 O O . LYS A 1 89 ? -10.559 12.029 12.335 1.00 89.94 89 LYS A O 1
ATOM 721 N N . GLY A 1 90 ? -9.456 11.041 10.642 1.00 84.06 90 GLY A N 1
ATOM 722 C CA . GLY A 1 90 ? -8.380 12.027 10.553 1.00 84.06 90 GLY A CA 1
ATOM 723 C C . GLY A 1 90 ? -8.501 12.929 9.320 1.00 84.06 90 GLY A C 1
ATOM 724 O O . GLY A 1 90 ? -9.364 12.675 8.487 1.00 84.06 90 GLY A O 1
ATOM 725 N N . PRO A 1 91 ? -7.657 13.965 9.180 1.00 84.75 91 PRO A N 1
ATOM 726 C CA . PRO A 1 91 ? -6.673 14.427 10.159 1.00 84.75 91 PRO A CA 1
ATOM 727 C C . PRO A 1 91 ? -7.334 15.061 11.393 1.00 84.75 91 PRO A C 1
ATOM 729 O O . PRO A 1 91 ? -8.435 15.603 11.314 1.00 84.75 91 PRO A O 1
ATOM 732 N N . VAL A 1 92 ? -6.650 15.001 12.538 1.00 85.12 92 VAL A N 1
ATOM 733 C CA . VAL A 1 92 ? -7.086 15.621 13.800 1.00 85.12 92 VAL A CA 1
ATOM 734 C C . VAL A 1 92 ? -6.287 16.899 14.033 1.00 85.12 92 VAL A C 1
ATOM 736 O O . VAL A 1 92 ? -5.057 16.857 14.022 1.00 85.12 92 VAL A O 1
ATOM 739 N N . ALA A 1 93 ? -6.968 18.020 14.278 1.00 83.94 93 ALA A N 1
ATOM 740 C CA . ALA A 1 93 ? -6.317 19.333 14.365 1.00 83.94 93 ALA A CA 1
ATOM 741 C C . ALA A 1 93 ? -5.340 19.460 15.551 1.00 83.94 93 ALA A C 1
ATOM 743 O O . ALA A 1 93 ? -4.277 20.065 15.423 1.00 83.94 93 ALA A O 1
ATOM 744 N N . ASN A 1 94 ? -5.674 18.877 16.710 1.00 87.62 94 ASN A N 1
ATOM 745 C CA . ASN A 1 94 ? -4.820 18.892 17.902 1.00 87.62 94 ASN A CA 1
ATOM 746 C C . ASN A 1 94 ? -4.656 17.475 18.488 1.00 87.62 94 ASN A C 1
ATOM 748 O O . ASN A 1 94 ? -5.404 17.091 19.392 1.00 87.62 94 ASN A O 1
ATOM 752 N N . PRO A 1 95 ? -3.671 16.693 18.003 1.00 88.12 95 PRO A N 1
ATOM 753 C CA . PRO A 1 95 ? -3.524 15.283 18.364 1.00 88.12 95 PRO A CA 1
ATOM 754 C C . PRO A 1 95 ? -3.344 15.028 19.864 1.00 88.12 95 PRO A C 1
ATOM 756 O O . PRO A 1 95 ? -3.913 14.078 20.390 1.00 88.12 95 PRO A O 1
ATOM 759 N N . ARG A 1 96 ? -2.597 15.888 20.573 1.00 88.44 96 ARG A N 1
ATOM 760 C CA . ARG A 1 96 ? -2.337 15.716 22.016 1.00 88.44 96 ARG A CA 1
ATOM 761 C C . ARG A 1 96 ? -3.600 15.906 22.851 1.00 88.44 96 ARG A C 1
ATOM 763 O O . ARG A 1 96 ? -3.871 15.119 23.757 1.00 88.44 96 ARG A O 1
ATOM 770 N N . ASN A 1 97 ? -4.376 16.949 22.552 1.00 92.62 97 ASN A N 1
ATOM 771 C CA . ASN A 1 97 ? -5.634 17.197 23.255 1.00 92.62 97 ASN A CA 1
ATOM 772 C C . ASN A 1 97 ? -6.677 16.129 22.922 1.00 92.62 97 ASN A C 1
ATOM 774 O O . ASN A 1 97 ? -7.393 15.679 23.818 1.00 92.62 97 ASN A O 1
ATOM 778 N N . PHE A 1 98 ? -6.712 15.689 21.663 1.00 94.69 98 PHE A N 1
ATOM 779 C CA . PHE A 1 98 ? -7.578 14.606 21.219 1.00 94.69 98 PHE A CA 1
ATOM 780 C C . PHE A 1 98 ? -7.263 13.290 21.935 1.00 94.69 98 PHE A C 1
ATOM 782 O O . PHE A 1 98 ? -8.168 12.691 22.502 1.00 94.69 98 PHE A O 1
ATOM 789 N N . GLU A 1 99 ? -5.992 12.879 21.992 1.00 94.75 99 GLU A N 1
ATOM 790 C CA . GLU A 1 99 ? -5.550 11.680 22.719 1.00 94.75 99 GLU A CA 1
ATOM 791 C C . GLU A 1 99 ? -5.994 11.720 24.185 1.00 94.75 99 GLU A C 1
ATOM 793 O O . GLU A 1 99 ? -6.638 10.788 24.669 1.00 94.75 99 GLU A O 1
ATOM 798 N N . LYS A 1 100 ? -5.729 12.831 24.883 1.00 95.50 100 LYS A N 1
ATOM 799 C CA . LYS A 1 100 ? -6.120 12.994 26.289 1.00 95.50 100 LYS A CA 1
ATOM 800 C C . LYS A 1 100 ? -7.637 12.907 26.475 1.00 95.50 100 LYS A C 1
ATOM 802 O O . LYS A 1 100 ? -8.109 12.225 27.384 1.00 95.50 100 LYS A O 1
ATOM 807 N N . SER A 1 101 ? -8.401 13.593 25.626 1.00 96.56 101 SER A N 1
ATOM 808 C CA . SER A 1 101 ? -9.865 13.611 25.700 1.00 96.56 101 SER A CA 1
ATOM 809 C C . SER A 1 101 ? -10.468 12.246 25.367 1.00 96.56 101 SER A C 1
ATOM 811 O O . SER A 1 101 ? -11.387 11.804 26.056 1.00 96.56 101 SER A O 1
ATOM 813 N N . LEU A 1 102 ? -9.914 11.544 24.374 1.00 96.94 102 LEU A N 1
ATOM 814 C CA . LEU A 1 102 ? -10.347 10.205 23.993 1.00 96.94 102 LEU A CA 1
ATOM 815 C C . LEU A 1 102 ? -10.074 9.203 25.118 1.00 96.94 102 LEU A C 1
ATOM 817 O O . LEU A 1 102 ? -10.981 8.474 25.510 1.00 96.94 102 LEU A O 1
ATOM 821 N N . SER A 1 103 ? -8.871 9.203 25.699 1.00 96.62 103 SER A N 1
ATOM 822 C CA . SER A 1 103 ? -8.543 8.322 26.827 1.00 96.62 103 SER A CA 1
ATOM 823 C C . SER A 1 103 ? -9.439 8.575 28.041 1.00 96.62 103 SER A C 1
ATOM 825 O O . SER A 1 103 ? -9.887 7.623 28.681 1.00 96.62 103 SER A O 1
ATOM 827 N N . ASN A 1 104 ? -9.769 9.838 28.334 1.00 96.88 104 ASN A N 1
ATOM 828 C CA . ASN A 1 104 ? -10.713 10.176 29.401 1.00 96.88 104 ASN A CA 1
ATOM 829 C C . ASN A 1 104 ? -12.119 9.624 29.122 1.00 96.88 104 ASN A C 1
ATOM 831 O O . ASN A 1 104 ? -12.720 9.014 30.007 1.00 96.88 104 ASN A O 1
ATOM 835 N N . LEU A 1 105 ? -12.628 9.796 27.897 1.00 97.25 105 LEU A N 1
ATOM 836 C CA . LEU A 1 105 ? -13.929 9.267 27.484 1.00 97.25 105 LEU A CA 1
ATOM 837 C C . LEU A 1 105 ? -13.977 7.736 27.595 1.00 97.25 105 LEU A C 1
ATOM 839 O O . LEU A 1 105 ? -14.927 7.185 28.150 1.00 97.25 105 LEU A O 1
ATOM 843 N N . ILE A 1 106 ? -12.938 7.041 27.122 1.00 96.62 106 ILE A N 1
ATOM 844 C CA . ILE A 1 106 ? -12.833 5.579 27.230 1.00 96.62 106 ILE A CA 1
ATOM 845 C C . ILE A 1 106 ? -12.808 5.138 28.697 1.00 96.62 106 ILE A C 1
ATOM 847 O O . ILE A 1 106 ? -13.511 4.195 29.061 1.00 96.62 106 ILE A O 1
ATOM 851 N N . GLY A 1 107 ? -12.080 5.853 29.559 1.00 96.19 107 GLY A N 1
ATOM 852 C CA . GLY A 1 107 ? -12.092 5.614 31.003 1.00 96.19 107 GLY A CA 1
ATOM 853 C C . GLY A 1 107 ? -13.496 5.720 31.607 1.00 96.19 107 GLY A C 1
ATOM 854 O O . GLY A 1 107 ? -13.929 4.805 32.305 1.00 96.19 107 GLY A O 1
ATOM 855 N N . GLN A 1 108 ? -14.243 6.778 31.276 1.00 95.69 108 GLN A N 1
ATOM 856 C CA . GLN A 1 108 ? -15.625 6.965 31.741 1.00 95.69 108 GLN A CA 1
ATOM 857 C C . GLN A 1 108 ? -16.565 5.855 31.255 1.00 95.69 108 GLN A C 1
ATOM 859 O O . GLN A 1 108 ? -17.416 5.387 32.013 1.00 95.69 108 GLN A O 1
ATOM 864 N N . ILE A 1 109 ? -16.401 5.413 30.007 1.00 95.00 109 ILE A N 1
ATOM 865 C CA . ILE A 1 109 ? -17.169 4.306 29.429 1.00 95.00 109 ILE A CA 1
ATOM 866 C C . ILE A 1 109 ? -16.900 3.000 30.181 1.00 95.00 109 ILE A C 1
ATOM 868 O O . ILE A 1 109 ? -17.834 2.271 30.514 1.00 95.00 109 ILE A O 1
ATOM 872 N N . ILE A 1 110 ? -15.632 2.691 30.451 1.00 93.19 110 ILE A N 1
ATOM 873 C CA . ILE A 1 110 ? -15.231 1.472 31.164 1.00 93.19 110 ILE A CA 1
ATOM 874 C C . ILE A 1 110 ? -15.734 1.492 32.610 1.00 93.19 110 ILE A C 1
ATOM 876 O O . ILE A 1 110 ? -16.181 0.468 33.113 1.00 93.19 110 ILE A O 1
ATOM 880 N N . GLU A 1 111 ? -15.721 2.658 33.255 1.00 92.94 111 GLU A N 1
ATOM 881 C CA . GLU A 1 111 ? -16.224 2.863 34.622 1.00 92.94 111 GLU A CA 1
ATOM 882 C C . GLU A 1 111 ? -17.756 2.878 34.724 1.00 92.94 111 GLU A C 1
ATOM 884 O O . GLU A 1 111 ? -18.289 3.067 35.814 1.00 92.94 111 GLU A O 1
ATOM 889 N N . GLY A 1 112 ? -18.477 2.718 33.609 1.00 90.50 112 GLY A N 1
ATOM 890 C CA . GLY A 1 112 ? -19.941 2.744 33.587 1.00 90.50 112 GLY A CA 1
ATOM 891 C C . GLY A 1 112 ? -20.547 4.135 33.796 1.00 90.50 112 GLY A C 1
ATOM 892 O O . GLY A 1 112 ? -21.759 4.256 33.931 1.00 90.50 112 GLY A O 1
ATOM 893 N N . LYS A 1 113 ? -19.729 5.196 33.788 1.00 90.81 113 LYS A N 1
ATOM 894 C CA . LYS A 1 113 ? -20.183 6.596 33.882 1.00 90.81 113 LYS A CA 1
ATOM 895 C C . LYS A 1 113 ? -20.791 7.095 32.572 1.00 90.81 113 LYS A C 1
ATOM 897 O O . LYS A 1 113 ? -21.585 8.030 32.580 1.00 90.81 113 LYS A O 1
ATOM 902 N N . THR A 1 114 ? -20.422 6.458 31.461 1.00 90.00 114 THR A N 1
ATOM 903 C CA . THR A 1 114 ? -20.919 6.774 30.122 1.00 90.00 114 THR A CA 1
ATOM 904 C C . THR A 1 114 ? -21.416 5.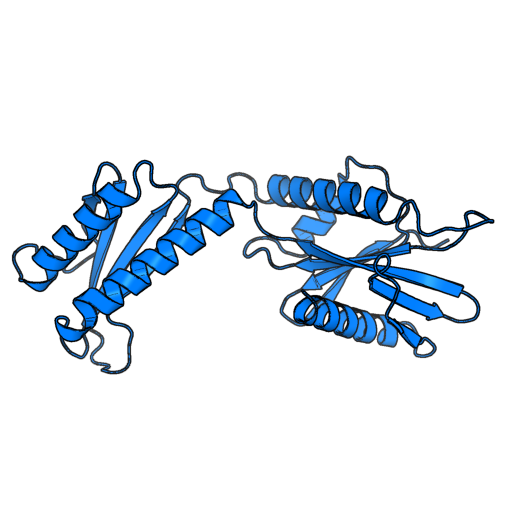505 29.444 1.00 90.00 114 THR A C 1
ATOM 906 O O . THR A 1 114 ? -20.638 4.606 29.127 1.00 90.00 114 THR A O 1
ATOM 909 N N . GLU A 1 115 ? -22.719 5.439 29.182 1.00 88.69 115 GLU A N 1
ATOM 910 C CA . GLU A 1 115 ? -23.324 4.283 28.525 1.00 88.69 115 GLU A CA 1
ATOM 911 C C . GLU A 1 115 ? -23.101 4.300 27.004 1.00 88.69 115 GLU A C 1
ATOM 913 O O . GLU A 1 115 ? -23.342 5.309 26.321 1.00 88.69 115 GLU A O 1
ATOM 918 N N . VAL A 1 116 ? -22.673 3.145 26.488 1.00 86.00 116 VAL A N 1
ATOM 919 C CA . VAL A 1 116 ? -22.514 2.833 25.063 1.00 86.00 116 VAL A CA 1
ATOM 920 C C . VAL A 1 116 ? -22.946 1.388 24.804 1.00 86.00 116 VAL A C 1
ATOM 922 O O . VAL A 1 116 ? -22.192 0.460 25.070 1.00 86.00 116 VAL A O 1
ATOM 925 N N . GLY A 1 117 ? -24.164 1.189 24.294 1.00 77.69 117 GLY A N 1
ATOM 926 C CA . GLY A 1 117 ? -24.647 -0.120 23.822 1.00 77.69 117 GLY A CA 1
ATOM 927 C C . GLY A 1 117 ? -24.534 -0.268 22.301 1.00 77.69 117 GLY A C 1
ATOM 928 O O . GLY A 1 117 ? -23.879 -1.173 21.793 1.00 77.69 117 GLY A O 1
ATOM 929 N N . ASN A 1 118 ? -25.119 0.675 21.560 1.00 88.56 118 ASN A N 1
ATOM 930 C CA . ASN A 1 118 ? -24.979 0.798 20.105 1.00 88.56 118 ASN A CA 1
ATOM 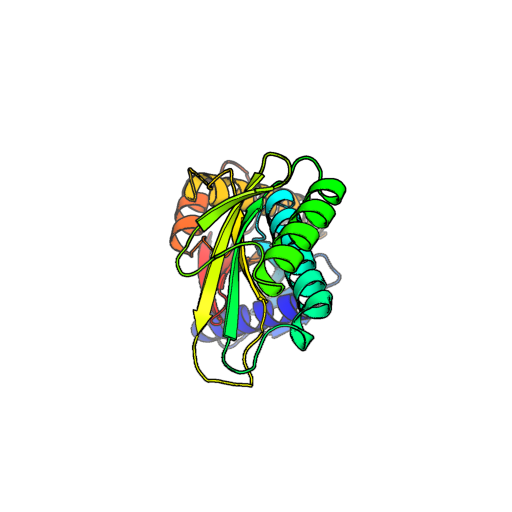931 C C . ASN A 1 118 ? -23.948 1.875 19.732 1.00 88.56 118 ASN A C 1
ATOM 933 O O . ASN A 1 118 ? -23.343 2.491 20.609 1.00 88.56 118 ASN A O 1
ATOM 937 N N . TRP A 1 119 ? -23.743 2.100 18.429 1.00 92.88 119 TRP A N 1
ATOM 938 C CA . TRP A 1 119 ? -22.935 3.221 17.947 1.00 92.88 119 TRP A CA 1
ATOM 939 C C . TRP A 1 119 ? -23.465 4.540 18.504 1.00 92.88 119 TRP A C 1
ATOM 941 O O . TRP A 1 119 ? -24.591 4.938 18.212 1.00 92.88 119 TRP A O 1
ATOM 951 N N . LYS A 1 120 ? -22.628 5.225 19.278 1.00 95.38 120 LYS A N 1
ATOM 952 C CA . LYS A 1 120 ? -22.907 6.546 19.832 1.00 95.38 120 LYS A CA 1
ATOM 953 C C . LYS A 1 120 ? -21.800 7.501 19.420 1.00 95.38 120 LYS A C 1
ATOM 955 O O . LYS A 1 120 ? -20.626 7.146 19.485 1.00 95.38 120 LYS A O 1
ATOM 960 N N . CYS A 1 121 ? -22.191 8.682 18.955 1.00 95.12 121 CYS A N 1
ATOM 961 C CA . CYS A 1 121 ? -21.266 9.730 18.547 1.00 95.12 121 CYS A CA 1
ATOM 962 C C . CYS A 1 121 ? -20.930 10.618 19.747 1.00 95.12 121 CYS A C 1
ATOM 964 O O . CYS A 1 121 ? -21.824 11.003 20.500 1.00 95.12 121 CYS A O 1
ATOM 966 N N . PHE A 1 122 ? -19.655 10.950 19.895 1.00 95.75 122 PHE A N 1
ATOM 967 C CA . PHE A 1 122 ? -19.123 11.838 20.916 1.00 95.75 122 PHE A CA 1
ATOM 968 C C . PHE A 1 122 ? -18.310 12.938 20.247 1.00 95.75 122 PHE A C 1
ATOM 970 O O . PHE A 1 122 ? -17.630 12.683 19.253 1.00 95.75 122 PHE A O 1
ATOM 977 N N . ASP A 1 123 ? -18.371 14.139 20.812 1.00 93.94 123 ASP A N 1
ATOM 978 C CA . ASP A 1 123 ? -17.391 15.180 20.528 1.00 93.94 123 ASP A CA 1
ATOM 979 C C . ASP A 1 123 ? -16.166 14.939 21.414 1.00 93.94 123 ASP A C 1
ATOM 981 O O . ASP A 1 123 ? -16.266 14.880 22.643 1.00 93.94 123 ASP A O 1
ATOM 985 N N . VAL A 1 124 ? -15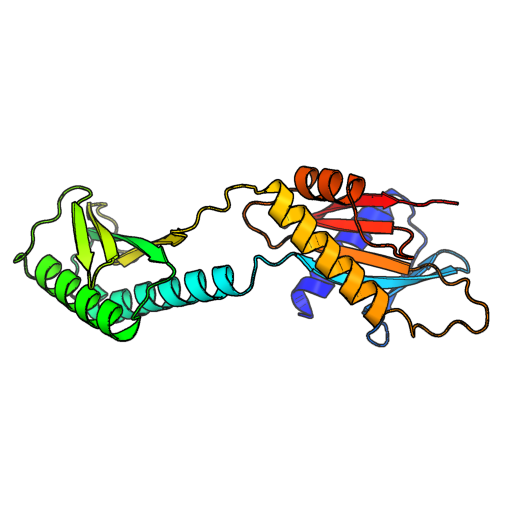.014 14.762 20.780 1.00 94.81 124 VAL A N 1
ATOM 986 C CA . VAL A 1 124 ? -13.727 14.602 21.442 1.00 94.81 124 VAL A CA 1
ATOM 987 C C . VAL A 1 124 ? -12.799 15.686 20.915 1.00 94.81 124 VAL A C 1
ATOM 989 O O . VAL A 1 124 ? -12.180 15.529 19.872 1.00 94.81 124 VAL A O 1
ATOM 992 N N . SER A 1 125 ? -12.686 16.801 21.639 1.00 91.62 125 SER A N 1
ATOM 993 C CA . SER A 1 125 ? -11.851 17.945 21.224 1.00 91.62 125 SER A CA 1
ATOM 994 C C . SER A 1 125 ? -12.217 18.511 19.841 1.00 91.62 125 SER A C 1
ATOM 996 O O . SER A 1 125 ? -11.327 18.844 19.060 1.00 91.62 125 SER A O 1
ATOM 998 N N . GLY A 1 126 ? -13.514 18.628 19.544 1.00 89.00 126 GLY A N 1
ATOM 999 C CA . GLY A 1 126 ? -14.030 19.119 18.263 1.00 89.00 126 GLY A CA 1
ATOM 1000 C C . GLY A 1 126 ? -14.078 18.055 17.166 1.00 89.00 126 GLY A C 1
ATOM 1001 O O . GLY A 1 126 ? -14.417 18.365 16.026 1.00 89.00 126 GLY A O 1
ATOM 1002 N N . GLU A 1 127 ? -13.738 16.807 17.495 1.00 91.12 127 GLU A N 1
ATOM 1003 C CA . GLU A 1 127 ? -13.741 15.683 16.567 1.00 91.12 127 GLU A CA 1
ATOM 1004 C C . GLU A 1 127 ? -14.888 14.721 16.849 1.00 91.12 127 GLU A C 1
ATOM 1006 O O . GLU A 1 127 ? -15.094 14.291 17.985 1.00 91.12 127 GLU A O 1
ATOM 1011 N N . ALA A 1 128 ? -15.609 14.324 15.801 1.00 92.25 128 ALA A N 1
ATOM 1012 C CA . ALA A 1 128 ? -16.661 13.324 15.912 1.00 92.25 128 ALA A CA 1
ATOM 1013 C C . ALA A 1 128 ? -16.057 11.914 16.002 1.00 92.25 128 ALA A C 1
ATOM 1015 O O . ALA A 1 128 ? -15.517 11.394 15.024 1.00 92.25 128 ALA A O 1
ATOM 1016 N N . VAL A 1 129 ? -16.198 11.277 17.164 1.00 94.75 129 VAL A N 1
ATOM 1017 C CA . VAL A 1 129 ? -15.779 9.892 17.413 1.00 94.75 129 VAL A CA 1
ATOM 1018 C C . VAL A 1 129 ? -17.008 9.038 17.658 1.00 94.75 129 VAL A C 1
ATOM 1020 O O . VAL A 1 129 ? -17.808 9.349 18.542 1.00 94.75 129 VAL A O 1
ATOM 1023 N N . LYS A 1 130 ? -17.166 7.933 16.921 1.00 96.12 130 LYS A N 1
ATOM 1024 C CA . LYS A 1 130 ? -18.223 6.965 17.245 1.00 96.12 130 LYS A CA 1
ATOM 1025 C C . LYS A 1 130 ? -17.647 5.813 18.038 1.00 96.12 130 LYS A C 1
ATOM 1027 O O . LYS A 1 130 ? -16.583 5.296 17.714 1.00 96.12 130 LYS A O 1
ATOM 1032 N N . ILE A 1 131 ? -18.372 5.400 19.069 1.00 96.75 131 ILE A N 1
ATOM 1033 C CA . ILE A 1 131 ? -17.986 4.282 19.924 1.00 96.75 131 ILE A CA 1
ATOM 1034 C C . ILE A 1 131 ? -19.155 3.316 20.027 1.00 96.75 131 ILE A C 1
ATOM 1036 O O . ILE A 1 131 ? -20.305 3.732 20.177 1.00 96.75 131 ILE A O 1
ATOM 1040 N N . LYS A 1 132 ? -18.855 2.023 19.958 1.00 94.75 132 LYS A N 1
ATOM 1041 C CA . LYS A 1 132 ? -19.803 0.943 20.225 1.00 94.75 132 LYS A CA 1
ATOM 1042 C C . LYS A 1 132 ? -19.165 -0.068 21.167 1.00 94.75 132 LYS A C 1
ATOM 1044 O O . LYS A 1 132 ? -18.022 -0.464 20.955 1.00 94.75 132 LYS A O 1
ATOM 1049 N N . ARG A 1 133 ? -19.917 -0.536 22.163 1.00 93.56 133 ARG A N 1
ATOM 1050 C CA . ARG A 1 133 ? -19.544 -1.724 22.936 1.00 93.56 133 ARG A CA 1
ATOM 1051 C C . ARG A 1 133 ? -20.092 -2.964 22.242 1.00 93.56 133 ARG A C 1
ATOM 1053 O O . ARG A 1 133 ? -21.225 -2.979 21.770 1.00 93.56 133 ARG A O 1
ATOM 1060 N N . LEU A 1 134 ? -19.265 -3.993 22.133 1.00 90.75 134 LEU A N 1
ATOM 1061 C CA . LEU A 1 134 ? -19.606 -5.254 21.495 1.00 90.75 134 LEU A CA 1
ATOM 1062 C C . LEU A 1 134 ? -19.362 -6.398 22.472 1.00 90.75 134 LEU A C 1
ATOM 1064 O O . LEU A 1 134 ? -18.237 -6.584 22.928 1.00 90.75 134 LEU A O 1
ATOM 1068 N N . THR A 1 135 ? -20.385 -7.216 22.692 1.00 90.38 135 THR A N 1
ATOM 1069 C CA . THR A 1 135 ? -20.253 -8.505 23.374 1.00 90.38 135 THR A CA 1
ATOM 1070 C C . THR A 1 135 ? -20.160 -9.608 22.327 1.00 90.38 135 THR A C 1
ATOM 1072 O O . THR A 1 135 ? -21.010 -9.714 21.447 1.00 90.38 135 THR A O 1
ATOM 1075 N N . HIS A 1 136 ? -19.108 -10.416 22.396 1.00 87.12 136 HIS A N 1
ATOM 1076 C CA . HIS A 1 136 ? -18.838 -11.507 21.454 1.00 87.12 136 HIS A CA 1
ATOM 1077 C C . HIS A 1 136 ? -18.451 -12.825 22.142 1.00 87.12 136 HIS A C 1
ATOM 1079 O O . HIS A 1 136 ? -18.274 -13.830 21.462 1.00 87.12 136 HIS A O 1
ATOM 1085 N N . GLY A 1 137 ? -18.266 -12.842 23.468 1.00 81.69 137 GLY A N 1
ATOM 1086 C CA . GLY A 1 137 ? -18.030 -14.067 24.251 1.00 81.69 137 GLY A CA 1
ATOM 1087 C C . GLY A 1 137 ? -16.663 -14.742 24.051 1.00 81.69 137 GLY A C 1
ATOM 1088 O O . GLY A 1 137 ? -16.378 -15.760 24.671 1.00 81.69 137 GLY A O 1
ATOM 1089 N N . GLN A 1 138 ? -15.787 -14.182 23.212 1.00 80.88 138 GLN A N 1
ATOM 1090 C CA . GLN A 1 138 ? -14.451 -14.728 22.930 1.00 80.88 138 GLN A CA 1
ATOM 1091 C C . GLN A 1 138 ? -13.373 -14.004 23.746 1.00 80.88 138 GLN A C 1
ATOM 1093 O O . GLN A 1 138 ? -13.317 -12.780 23.744 1.00 80.88 138 GLN A O 1
ATOM 1098 N N . LYS A 1 139 ? -12.473 -14.733 24.412 1.00 78.12 139 LYS A N 1
ATOM 1099 C CA . LYS A 1 139 ? -11.426 -14.127 25.262 1.00 78.12 139 LYS A CA 1
ATOM 1100 C C . LYS A 1 139 ? -10.222 -13.579 24.492 1.00 78.12 139 LYS A C 1
ATOM 1102 O O . LYS A 1 139 ? -9.591 -12.629 24.931 1.00 78.12 139 LYS A O 1
ATOM 1107 N N . TRP A 1 140 ? -9.917 -14.167 23.337 1.00 69.81 140 TRP A N 1
ATOM 1108 C CA . TRP A 1 140 ? -8.688 -13.914 22.576 1.00 69.81 140 TRP A CA 1
ATOM 1109 C C . TRP A 1 140 ? -8.726 -12.655 21.696 1.00 69.81 140 TRP A C 1
ATOM 1111 O O . TRP A 1 140 ? -7.715 -12.298 21.094 1.00 69.81 140 TRP A O 1
ATOM 1121 N N . ARG A 1 141 ? -9.876 -11.979 21.579 1.00 75.44 141 ARG A N 1
ATOM 1122 C CA . ARG A 1 141 ? -9.988 -10.786 20.730 1.00 75.44 141 ARG A CA 1
ATOM 1123 C C . ARG A 1 141 ? -9.383 -9.551 21.393 1.00 75.44 141 ARG A C 1
ATOM 1125 O O . ARG A 1 141 ? -9.404 -9.396 22.613 1.00 75.44 141 ARG A O 1
ATOM 1132 N N . LYS A 1 142 ? -8.891 -8.640 20.550 1.00 84.19 142 LYS A N 1
ATOM 1133 C CA . LYS A 1 142 ? -8.430 -7.308 20.954 1.00 84.19 142 LYS A CA 1
ATOM 1134 C C . LYS A 1 142 ? -9.587 -6.530 21.591 1.00 84.19 142 LYS A C 1
ATOM 1136 O O . LYS A 1 142 ? -10.663 -6.473 21.012 1.00 84.19 142 LYS A O 1
ATOM 1141 N N . LYS A 1 143 ? -9.343 -5.917 22.752 1.00 92.00 143 LYS A N 1
ATOM 1142 C CA . LYS A 1 143 ? -10.368 -5.235 23.561 1.00 92.00 143 LYS A CA 1
ATOM 1143 C C . LYS A 1 143 ? -10.772 -3.873 23.014 1.00 92.00 143 LYS A C 1
ATOM 1145 O O . LYS A 1 143 ? -11.891 -3.436 23.249 1.00 92.00 143 LYS A O 1
ATOM 1150 N N . ILE A 1 144 ? -9.871 -3.189 22.311 1.00 93.25 144 ILE A N 1
ATOM 1151 C CA . ILE A 1 144 ? -10.157 -1.918 21.641 1.00 93.25 144 ILE A CA 1
ATOM 1152 C C . ILE A 1 144 ? -9.745 -2.030 20.177 1.00 93.25 144 ILE A C 1
ATOM 1154 O O . ILE A 1 144 ? -8.584 -2.301 19.859 1.00 93.25 144 ILE A O 1
ATOM 1158 N N . ILE A 1 145 ? -10.709 -1.830 19.284 1.00 91.31 145 ILE A N 1
ATOM 1159 C CA . ILE A 1 145 ? -10.556 -2.001 17.839 1.00 91.31 145 ILE A CA 1
ATOM 1160 C C . ILE A 1 145 ? -10.910 -0.678 17.163 1.00 91.31 145 ILE A C 1
ATOM 1162 O O . ILE A 1 145 ? -12.013 -0.169 17.344 1.00 91.31 145 ILE A O 1
ATOM 1166 N N . GLY A 1 146 ? -9.971 -0.129 16.395 1.00 90.94 146 GLY A N 1
ATOM 1167 C CA . GLY A 1 146 ? -10.161 1.109 15.644 1.00 90.94 146 GLY A CA 1
ATOM 1168 C C . GLY A 1 146 ? -10.504 0.847 14.182 1.00 90.94 146 GLY A C 1
ATOM 1169 O O . GLY A 1 146 ? -9.794 0.108 13.506 1.00 90.94 146 GLY A O 1
ATOM 1170 N N . PHE A 1 147 ? -11.560 1.492 13.707 1.00 88.69 147 PHE A N 1
ATOM 1171 C CA . PHE A 1 147 ? -11.844 1.769 12.307 1.00 88.69 147 PHE A CA 1
ATOM 1172 C C . PHE A 1 147 ? -11.362 3.188 12.035 1.00 88.69 147 PHE A C 1
ATOM 1174 O O . PHE A 1 147 ? -11.739 4.116 12.750 1.00 88.69 147 PHE A O 1
ATOM 1181 N N . ILE A 1 148 ? -10.484 3.344 11.051 1.00 87.12 148 ILE A N 1
ATOM 1182 C CA . ILE A 1 148 ? -9.855 4.626 10.747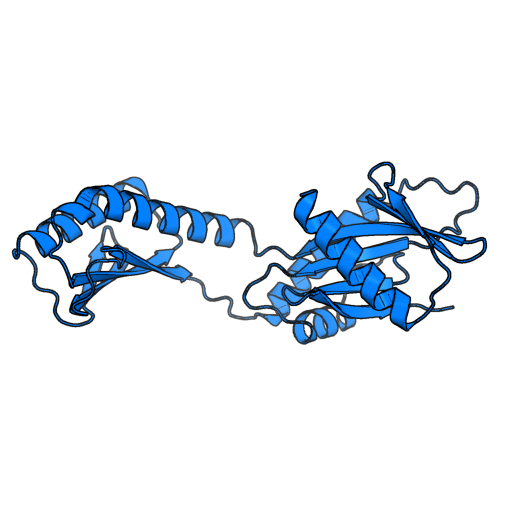 1.00 87.12 148 ILE A CA 1
ATOM 1183 C C . ILE A 1 148 ? -10.308 5.048 9.362 1.00 87.12 148 ILE A C 1
ATOM 1185 O O . ILE A 1 148 ? -10.146 4.305 8.396 1.00 87.12 148 ILE A O 1
ATOM 1189 N N . GLY A 1 149 ? -10.912 6.226 9.291 1.00 78.75 149 GLY A N 1
ATOM 1190 C CA . GLY A 1 149 ? -11.308 6.866 8.050 1.00 78.75 149 GLY A CA 1
ATOM 1191 C C . GLY A 1 149 ? -10.617 8.210 7.859 1.00 78.75 149 GLY A C 1
ATOM 1192 O O . GLY A 1 149 ? -10.069 8.800 8.792 1.00 78.75 149 GLY A O 1
ATOM 1193 N N . ASN A 1 150 ? -10.711 8.732 6.642 1.00 73.75 150 ASN A N 1
ATOM 1194 C CA . ASN A 1 150 ? -10.359 10.113 6.341 1.00 73.75 150 ASN A CA 1
ATOM 1195 C C . ASN A 1 150 ? -11.633 10.980 6.357 1.00 73.75 150 ASN A C 1
ATOM 1197 O O . ASN A 1 150 ? -12.702 10.537 5.925 1.00 73.75 150 ASN A O 1
ATOM 1201 N N . LYS A 1 151 ? -11.540 12.197 6.897 1.00 71.75 151 LYS A N 1
ATOM 1202 C CA . LYS A 1 151 ? -12.582 13.232 6.835 1.00 71.75 151 LYS A CA 1
ATOM 1203 C C . LYS A 1 151 ? -12.734 13.784 5.429 1.00 71.75 151 LYS A C 1
ATOM 1205 O O . LYS A 1 151 ? -13.837 14.162 5.050 1.00 71.75 151 LYS A O 1
ATOM 1210 N N . GLU A 1 152 ? -11.633 13.818 4.692 1.00 66.12 152 GLU A N 1
ATOM 1211 C CA . GLU A 1 152 ? -11.598 14.151 3.280 1.00 66.12 152 GLU A CA 1
ATOM 1212 C C . GLU A 1 152 ? -11.641 12.826 2.515 1.00 66.12 152 GLU A C 1
ATOM 1214 O O . GLU A 1 152 ? -10.611 12.156 2.379 1.00 66.12 152 GLU A O 1
ATOM 1219 N N . PRO A 1 153 ? -12.830 12.351 2.099 1.00 59.06 153 PRO A N 1
ATOM 1220 C CA . PRO A 1 153 ? -12.884 11.196 1.222 1.00 59.06 153 PRO A CA 1
ATOM 1221 C C . PRO A 1 153 ? -12.097 11.524 -0.046 1.00 59.06 153 PRO A C 1
ATOM 1223 O O . PRO A 1 153 ? -12.162 12.647 -0.544 1.00 59.06 153 PRO A O 1
ATOM 1226 N N . VAL A 1 154 ? -11.381 10.538 -0.584 1.00 61.16 154 VAL A N 1
ATOM 1227 C CA . VAL A 1 154 ? -10.898 10.616 -1.963 1.00 61.16 154 VAL A CA 1
ATOM 1228 C C . VAL A 1 154 ? -12.147 10.710 -2.834 1.00 61.16 154 VAL A C 1
ATOM 1230 O O . VAL A 1 154 ? -12.842 9.717 -3.040 1.00 61.16 154 VAL A O 1
ATOM 1233 N N . THR A 1 155 ? -12.502 11.924 -3.245 1.00 62.53 155 THR A N 1
ATOM 1234 C CA . THR A 1 155 ? -13.717 12.188 -4.022 1.00 62.53 155 THR A CA 1
ATOM 1235 C C . THR A 1 155 ? -13.558 11.747 -5.470 1.00 62.53 155 THR A C 1
ATOM 1237 O O . THR A 1 155 ? -14.556 11.461 -6.124 1.00 62.53 155 THR A O 1
ATOM 1240 N N . ASP A 1 156 ? -12.314 11.631 -5.943 1.00 81.38 156 ASP A N 1
ATOM 1241 C CA . ASP A 1 156 ? -11.983 11.145 -7.276 1.00 81.38 156 ASP A CA 1
ATOM 1242 C C . ASP A 1 156 ? -10.769 10.201 -7.241 1.00 81.38 156 ASP A C 1
ATOM 1244 O O . ASP A 1 156 ? -9.605 10.609 -7.287 1.00 81.38 156 ASP A O 1
ATOM 1248 N N . ILE A 1 157 ? -11.078 8.906 -7.152 1.00 84.50 157 ILE A N 1
ATOM 1249 C CA . ILE A 1 157 ? -10.110 7.803 -7.157 1.00 84.50 157 ILE A CA 1
ATOM 1250 C C . ILE A 1 157 ? -9.288 7.806 -8.457 1.00 84.50 157 ILE A C 1
ATOM 1252 O O . ILE A 1 157 ? -8.094 7.508 -8.444 1.00 84.50 157 ILE A O 1
ATOM 1256 N N . GLN A 1 158 ? -9.896 8.191 -9.583 1.00 90.31 158 GLN A N 1
ATOM 1257 C CA . GLN A 1 158 ? -9.216 8.193 -10.873 1.00 90.31 158 GLN A CA 1
ATOM 1258 C C . GLN A 1 158 ? -8.189 9.327 -10.966 1.00 90.31 158 GLN A C 1
ATOM 1260 O O . GLN A 1 158 ? -7.067 9.108 -11.435 1.00 90.31 158 GLN A O 1
ATOM 1265 N N . SER A 1 159 ? -8.534 10.517 -10.472 1.00 87.44 159 SER A N 1
ATOM 1266 C CA . SER A 1 159 ? -7.588 11.633 -10.358 1.00 87.44 159 SER A CA 1
ATOM 1267 C C . SER A 1 159 ? -6.408 11.295 -9.436 1.00 87.44 159 SER A C 1
ATOM 1269 O O . SER A 1 159 ? -5.270 11.683 -9.719 1.00 87.44 159 SER A O 1
ATOM 1271 N N . GLU A 1 160 ? -6.635 10.525 -8.365 1.00 87.88 160 GLU A N 1
ATOM 1272 C CA . GLU A 1 160 ? -5.557 10.048 -7.489 1.00 87.88 160 GLU A CA 1
ATOM 1273 C C . GLU A 1 160 ? -4.602 9.094 -8.228 1.00 87.88 160 GLU A C 1
ATOM 1275 O O . GLU A 1 160 ? -3.387 9.308 -8.191 1.00 87.88 160 GLU A O 1
ATOM 1280 N N . ALA A 1 161 ? -5.123 8.116 -8.981 1.00 91.88 161 ALA A N 1
ATOM 1281 C CA . ALA A 1 161 ? -4.300 7.242 -9.827 1.00 91.88 161 ALA A CA 1
ATOM 1282 C C . ALA A 1 161 ? -3.448 8.030 -10.828 1.00 91.88 161 ALA A C 1
ATOM 1284 O O . ALA A 1 161 ? -2.251 7.767 -10.968 1.00 91.88 161 ALA A O 1
ATOM 1285 N N . GLN A 1 162 ? -4.040 9.028 -11.493 1.00 92.38 162 GLN A N 1
ATOM 1286 C CA . GLN A 1 162 ? -3.336 9.876 -12.455 1.00 92.38 162 GLN A CA 1
ATOM 1287 C C . GLN A 1 162 ? -2.228 10.697 -11.785 1.00 92.38 162 GLN A C 1
ATOM 1289 O O . GLN A 1 162 ? -1.116 10.785 -12.309 1.00 92.38 162 GLN A O 1
ATOM 1294 N N . SER A 1 163 ? -2.499 11.267 -10.611 1.00 90.56 163 SER A N 1
ATOM 1295 C CA . SER A 1 163 ? -1.510 12.015 -9.829 1.00 90.56 163 SER A CA 1
ATOM 1296 C C . SER A 1 163 ? -0.332 11.131 -9.402 1.00 90.56 163 SER A C 1
ATOM 1298 O O . SER A 1 163 ? 0.831 11.494 -9.617 1.00 90.56 163 SER A O 1
ATOM 1300 N N . ILE A 1 164 ? -0.620 9.936 -8.870 1.00 92.19 164 ILE A N 1
ATOM 1301 C CA . ILE A 1 164 ? 0.395 8.958 -8.456 1.00 92.19 164 ILE A CA 1
ATOM 1302 C C . ILE A 1 164 ? 1.249 8.534 -9.654 1.00 92.19 164 ILE A C 1
ATOM 1304 O O . ILE A 1 164 ? 2.479 8.599 -9.580 1.00 92.19 164 ILE A O 1
ATOM 1308 N N . LEU A 1 165 ? 0.622 8.155 -10.771 1.00 94.75 165 LEU A N 1
ATOM 1309 C CA . LEU A 1 165 ? 1.333 7.681 -11.956 1.00 94.75 165 LEU A CA 1
ATOM 1310 C C . LEU A 1 165 ? 2.209 8.779 -12.578 1.00 94.75 165 LEU A C 1
ATOM 1312 O O . LEU A 1 165 ? 3.389 8.538 -12.838 1.00 94.75 165 LEU A O 1
ATOM 1316 N N . ASN A 1 166 ? 1.686 10.003 -12.729 1.00 93.50 166 ASN A N 1
ATOM 1317 C CA . ASN A 1 166 ? 2.457 11.151 -13.222 1.00 93.50 166 ASN A CA 1
ATOM 1318 C C . ASN A 1 166 ? 3.690 11.418 -12.347 1.00 93.50 166 ASN A C 1
ATOM 1320 O O . ASN A 1 166 ? 4.788 11.649 -12.860 1.00 93.50 166 ASN A O 1
ATOM 1324 N N . LYS A 1 167 ? 3.526 11.375 -11.018 1.00 92.88 167 LYS A N 1
ATOM 1325 C CA . LYS A 1 167 ? 4.625 11.576 -10.066 1.00 92.88 167 LYS A CA 1
ATOM 1326 C C . LYS A 1 167 ? 5.682 10.480 -10.191 1.00 92.88 167 LYS A C 1
ATOM 1328 O O . LYS A 1 167 ? 6.872 10.797 -10.231 1.00 92.88 167 LYS A O 1
ATOM 1333 N N . ILE A 1 168 ? 5.255 9.217 -10.256 1.00 94.56 168 ILE A N 1
ATOM 1334 C CA . ILE A 1 168 ? 6.146 8.062 -10.407 1.00 94.56 168 ILE A CA 1
ATOM 1335 C C . ILE A 1 168 ? 6.953 8.189 -11.694 1.00 94.56 168 ILE A C 1
ATOM 1337 O O . ILE A 1 168 ? 8.182 8.196 -11.636 1.00 94.56 168 ILE A O 1
ATOM 1341 N N . ILE A 1 169 ? 6.283 8.346 -12.836 1.00 94.25 169 ILE A N 1
ATOM 1342 C CA . ILE A 1 169 ? 6.948 8.381 -14.139 1.00 94.25 169 ILE A CA 1
ATOM 1343 C C . ILE A 1 169 ? 7.919 9.557 -14.210 1.00 94.25 169 ILE A C 1
ATOM 1345 O O . ILE A 1 169 ? 9.085 9.356 -14.536 1.00 94.25 169 ILE A O 1
ATOM 1349 N N . LYS A 1 170 ? 7.500 10.760 -13.798 1.00 93.69 170 LYS A N 1
ATOM 1350 C CA . LYS A 1 170 ? 8.382 11.936 -13.770 1.00 93.69 170 LYS A CA 1
ATOM 1351 C C . LYS A 1 170 ? 9.621 11.711 -12.899 1.00 93.69 170 LYS A C 1
ATOM 1353 O O . LYS A 1 170 ? 10.731 12.055 -13.298 1.00 93.69 170 LYS A O 1
ATOM 1358 N N . SER A 1 171 ? 9.442 11.138 -11.708 1.00 91.75 171 SER A N 1
ATOM 1359 C CA . SER A 1 171 ? 10.551 10.880 -10.787 1.00 91.75 171 SER A CA 1
ATOM 1360 C C . SER A 1 171 ? 11.505 9.811 -11.316 1.00 91.75 171 SER A C 1
ATOM 1362 O O . SER A 1 171 ? 12.718 9.962 -11.167 1.00 91.75 171 SER A O 1
ATOM 1364 N N . LYS A 1 172 ? 10.981 8.731 -11.902 1.00 92.38 172 LYS A N 1
ATOM 1365 C CA . LYS A 1 172 ? 11.793 7.606 -12.376 1.00 92.38 172 LYS A CA 1
ATOM 1366 C C . LYS A 1 172 ? 12.443 7.878 -13.721 1.00 92.38 172 LYS A C 1
ATOM 1368 O O . LYS A 1 172 ? 13.572 7.445 -13.924 1.00 92.38 172 LYS A O 1
ATOM 1373 N N . GLU A 1 173 ? 11.819 8.665 -14.588 1.00 90.62 173 GLU A N 1
ATOM 1374 C CA . GLU A 1 173 ? 12.472 9.161 -15.799 1.00 90.62 173 GLU A CA 1
ATOM 1375 C C . GLU A 1 173 ? 13.707 9.995 -15.432 1.00 90.62 173 GLU A C 1
ATOM 1377 O O . GLU A 1 173 ? 14.800 9.717 -15.915 1.00 90.62 173 GLU A O 1
ATOM 1382 N N . ALA A 1 174 ? 13.571 10.936 -14.489 1.00 88.88 174 ALA A N 1
ATOM 1383 C CA . ALA A 1 174 ? 14.697 11.740 -14.015 1.00 88.88 174 ALA A CA 1
ATOM 1384 C C . ALA A 1 174 ? 15.792 10.889 -13.345 1.00 88.88 174 ALA A C 1
ATOM 1386 O O . ALA A 1 174 ? 16.973 11.075 -13.630 1.00 88.88 174 ALA A O 1
ATOM 1387 N N . LYS A 1 175 ? 15.414 9.930 -12.485 1.00 86.38 175 LYS A N 1
ATOM 1388 C CA . LYS A 1 175 ? 16.368 9.032 -11.807 1.00 86.38 175 LYS A CA 1
ATOM 1389 C C . LYS A 1 175 ? 17.136 8.163 -12.811 1.00 86.38 175 LYS A C 1
ATOM 1391 O O . LYS A 1 175 ? 18.327 7.946 -12.644 1.00 86.38 175 LYS A O 1
ATOM 1396 N N . THR A 1 176 ? 16.470 7.692 -13.862 1.00 85.12 176 THR A N 1
ATOM 1397 C CA . THR A 1 176 ? 17.061 6.800 -14.873 1.00 85.12 176 THR A CA 1
ATOM 1398 C C . THR A 1 176 ? 17.666 7.541 -16.072 1.00 85.12 176 THR A C 1
ATOM 1400 O O . THR A 1 176 ? 18.070 6.900 -17.043 1.00 85.12 176 THR A O 1
ATOM 1403 N N . ALA A 1 177 ? 17.745 8.876 -16.033 1.00 80.56 177 ALA A N 1
ATOM 1404 C CA . ALA A 1 177 ? 18.281 9.688 -17.127 1.00 80.56 177 ALA A CA 1
ATOM 1405 C C . ALA A 1 177 ? 19.786 9.466 -17.354 1.00 80.56 177 ALA A C 1
ATOM 1407 O O . ALA A 1 177 ? 20.266 9.578 -18.478 1.00 80.56 177 ALA A O 1
ATOM 1408 N N . THR A 1 178 ? 20.526 9.134 -16.292 1.00 71.62 178 THR A N 1
ATOM 1409 C CA . THR A 1 178 ? 21.981 8.916 -16.311 1.00 71.62 178 THR A CA 1
ATOM 1410 C C . THR A 1 178 ? 22.371 7.452 -16.464 1.00 71.62 178 THR A C 1
ATOM 1412 O O . THR A 1 178 ? 23.537 7.126 -16.244 1.00 71.62 178 THR A O 1
ATOM 1415 N N . ILE A 1 179 ? 21.427 6.555 -16.784 1.00 72.44 179 ILE A N 1
ATOM 1416 C CA . ILE A 1 179 ? 21.771 5.188 -17.190 1.00 72.44 179 ILE A CA 1
ATOM 1417 C C . ILE A 1 179 ? 22.537 5.343 -18.508 1.00 72.44 179 ILE A C 1
ATOM 1419 O O . ILE A 1 179 ? 21.952 5.474 -19.581 1.00 72.44 179 ILE A O 1
ATOM 1423 N N . ASN A 1 180 ? 23.857 5.491 -18.364 1.00 53.28 180 ASN A N 1
ATOM 1424 C CA . ASN A 1 180 ? 24.758 6.009 -19.377 1.00 53.28 180 ASN A CA 1
ATOM 1425 C C . ASN A 1 180 ? 24.730 5.079 -20.579 1.00 53.28 180 ASN A C 1
ATOM 1427 O O . ASN A 1 180 ? 25.197 3.941 -20.508 1.00 53.28 180 ASN A O 1
ATOM 1431 N N . ASP A 1 181 ? 24.233 5.596 -21.694 1.00 53.59 181 ASP A N 1
ATOM 1432 C CA . ASP A 1 181 ? 24.423 4.970 -22.984 1.00 53.59 181 ASP A CA 1
ATOM 1433 C C . ASP A 1 181 ? 25.257 5.897 -23.875 1.00 53.59 181 ASP A C 1
ATOM 1435 O O . ASP A 1 181 ? 24.762 6.943 -24.299 1.00 53.59 181 ASP A O 1
ATOM 1439 N N . PRO A 1 182 ? 26.502 5.522 -24.211 1.00 47.06 182 PRO A N 1
ATOM 1440 C CA . PRO A 1 182 ? 27.278 6.187 -25.255 1.00 47.06 182 PRO A CA 1
ATOM 1441 C C . PRO A 1 182 ? 26.590 6.193 -26.638 1.00 47.06 182 PRO A C 1
ATOM 1443 O O . PRO A 1 182 ? 27.044 6.902 -27.532 1.00 47.06 182 PRO A O 1
ATOM 1446 N N . GLN A 1 183 ? 25.528 5.400 -26.840 1.00 47.16 183 GLN A N 1
ATOM 1447 C CA . GLN A 1 183 ? 24.813 5.204 -28.108 1.00 47.16 183 GLN A CA 1
ATOM 1448 C C . GLN A 1 183 ? 23.297 5.498 -28.046 1.00 47.16 183 GLN A C 1
ATOM 1450 O O . GLN A 1 183 ? 22.633 5.388 -29.077 1.00 47.16 183 GLN A O 1
ATOM 1455 N N . GLY A 1 184 ? 22.739 5.885 -26.890 1.00 47.91 184 GLY A N 1
ATOM 1456 C CA . GLY A 1 184 ? 21.340 6.330 -26.737 1.00 47.91 184 GLY A CA 1
ATOM 1457 C C . GLY A 1 184 ? 20.228 5.316 -27.079 1.00 47.91 184 GLY A C 1
ATOM 1458 O O . GLY A 1 184 ? 19.138 5.730 -27.463 1.00 47.91 184 GLY A O 1
ATOM 1459 N N . LYS A 1 185 ? 20.480 4.006 -26.990 1.00 55.00 185 LYS A N 1
ATOM 1460 C CA . LYS A 1 185 ? 19.611 2.910 -27.458 1.00 55.00 185 LYS A CA 1
ATOM 1461 C C . LYS A 1 185 ? 19.200 1.871 -26.405 1.00 55.00 185 LYS A C 1
ATOM 1463 O O . LYS A 1 185 ? 18.472 0.943 -26.761 1.00 55.00 185 LYS A O 1
ATOM 1468 N N . ARG A 1 186 ? 19.636 1.948 -25.143 1.00 69.69 186 ARG A N 1
ATOM 1469 C CA . ARG A 1 186 ? 19.225 0.943 -24.143 1.00 69.69 186 ARG A CA 1
ATOM 1470 C C . ARG A 1 186 ? 17.804 1.161 -23.630 1.00 69.69 186 ARG A C 1
ATOM 1472 O O . ARG A 1 186 ? 17.489 2.141 -22.966 1.00 69.69 186 ARG A O 1
ATOM 1479 N N . GLU A 1 187 ? 16.976 0.177 -23.953 1.00 86.94 187 GLU A N 1
ATOM 1480 C CA . GLU A 1 187 ? 15.607 -0.007 -23.496 1.00 86.94 187 GLU A CA 1
ATOM 1481 C C . GLU A 1 187 ? 15.496 0.018 -21.958 1.00 86.94 187 GLU A C 1
ATOM 1483 O O . GLU A 1 187 ? 16.332 -0.558 -21.251 1.00 86.94 187 GLU A O 1
ATOM 1488 N N . LYS A 1 188 ? 14.450 0.677 -21.440 1.00 91.06 188 LYS A N 1
ATOM 1489 C CA . LYS A 1 188 ? 14.160 0.786 -20.002 1.00 91.06 188 LYS A CA 1
ATOM 1490 C C . LYS A 1 188 ? 12.728 0.357 -19.713 1.00 91.06 188 LYS A C 1
ATOM 1492 O O . LYS A 1 188 ? 11.800 0.807 -20.385 1.00 91.06 188 LYS A O 1
ATOM 1497 N N . TRP A 1 189 ? 12.542 -0.449 -18.678 1.00 94.94 189 TRP A N 1
ATOM 1498 C CA . TRP A 1 189 ? 11.249 -0.883 -18.160 1.00 94.94 189 TRP A CA 1
ATOM 1499 C C . TRP A 1 189 ? 11.032 -0.355 -16.741 1.00 94.94 189 TRP A C 1
ATOM 1501 O O . TRP A 1 189 ? 11.983 -0.100 -15.997 1.00 94.94 189 TRP A O 1
ATOM 1511 N N . LEU A 1 190 ? 9.765 -0.208 -16.364 1.00 96.88 190 LEU A N 1
ATOM 1512 C CA . LEU A 1 190 ? 9.355 0.226 -15.031 1.00 96.88 190 LEU A CA 1
ATOM 15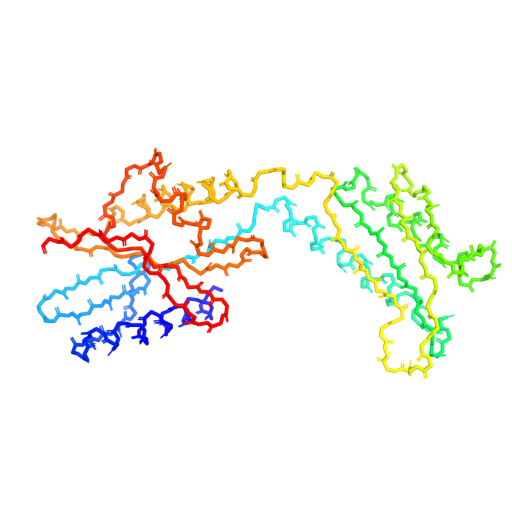13 C C . LEU A 1 190 ? 8.403 -0.800 -14.410 1.00 96.88 190 LEU A C 1
ATOM 1515 O O . LEU A 1 190 ? 7.376 -1.127 -14.995 1.00 96.88 190 LEU A O 1
ATOM 1519 N N . GLY A 1 191 ? 8.722 -1.276 -13.210 1.00 97.62 191 GLY A N 1
ATOM 1520 C CA . GLY A 1 191 ? 7.831 -2.060 -12.361 1.00 97.62 191 GLY A CA 1
ATOM 1521 C C . GLY A 1 191 ? 7.236 -1.200 -11.248 1.00 97.62 191 GLY A C 1
ATOM 1522 O O . GLY A 1 191 ? 7.961 -0.544 -10.502 1.00 97.62 191 GLY A O 1
ATOM 1523 N N . ILE A 1 192 ? 5.915 -1.204 -11.105 1.00 97.31 192 ILE A N 1
ATOM 1524 C CA . ILE A 1 192 ? 5.189 -0.470 -10.068 1.00 97.31 192 ILE A CA 1
ATOM 1525 C C . ILE A 1 192 ? 4.450 -1.482 -9.198 1.00 97.31 192 ILE A C 1
ATOM 1527 O O . ILE A 1 192 ? 3.475 -2.083 -9.637 1.00 97.31 192 ILE A O 1
ATOM 1531 N N . LEU A 1 193 ? 4.880 -1.652 -7.951 1.00 96.25 193 LEU A N 1
ATOM 1532 C CA . LEU A 1 193 ? 4.124 -2.395 -6.953 1.00 96.25 193 LEU A CA 1
ATOM 1533 C C . LEU A 1 193 ? 2.956 -1.542 -6.456 1.00 96.25 193 LEU A C 1
ATOM 1535 O O . LEU A 1 193 ? 3.157 -0.480 -5.857 1.00 96.25 193 LEU A O 1
ATOM 1539 N N . ASN A 1 194 ? 1.737 -2.008 -6.691 1.00 94.00 194 ASN A N 1
ATOM 1540 C CA . ASN A 1 194 ? 0.542 -1.360 -6.192 1.00 94.00 194 ASN A CA 1
ATOM 1541 C C . ASN A 1 194 ? 0.347 -1.677 -4.709 1.00 94.00 194 ASN A C 1
ATOM 1543 O O . ASN A 1 194 ? -0.021 -2.789 -4.348 1.00 94.00 194 ASN A O 1
ATOM 1547 N N . THR A 1 195 ? 0.583 -0.679 -3.862 1.00 88.06 195 THR A N 1
ATOM 1548 C CA . THR A 1 195 ? 0.312 -0.750 -2.415 1.00 88.06 195 THR A CA 1
ATOM 1549 C C . THR A 1 195 ? -0.861 0.146 -2.020 1.00 88.06 195 THR A C 1
ATOM 1551 O O . THR A 1 195 ? -1.087 0.417 -0.839 1.00 88.06 195 THR A O 1
ATOM 1554 N N . HIS A 1 196 ? -1.578 0.684 -3.010 1.00 87.06 196 HIS A N 1
ATOM 1555 C CA . HIS A 1 196 ? -2.685 1.584 -2.776 1.00 87.06 196 HIS A CA 1
ATOM 1556 C C . HIS A 1 196 ? -3.971 0.784 -2.528 1.00 87.06 196 HIS A C 1
ATOM 1558 O O . HIS A 1 196 ? -4.402 0.038 -3.404 1.00 87.06 196 HIS A O 1
ATOM 1564 N N . PRO A 1 197 ? -4.656 0.980 -1.389 1.00 79.06 197 PRO A N 1
ATOM 1565 C CA . PRO A 1 197 ? -5.761 0.109 -0.982 1.00 79.06 197 PRO A CA 1
ATOM 1566 C C . PRO A 1 197 ? -7.028 0.240 -1.841 1.00 79.06 197 PRO A C 1
ATOM 1568 O O . PRO A 1 197 ? -7.906 -0.611 -1.762 1.00 79.06 197 PRO A O 1
ATOM 1571 N N . LEU A 1 198 ? -7.163 1.330 -2.602 1.00 82.62 198 LEU A N 1
ATOM 1572 C CA . LEU A 1 198 ? -8.362 1.628 -3.400 1.00 82.62 198 LEU A CA 1
ATOM 1573 C C . LEU A 1 198 ? -8.135 1.622 -4.914 1.00 82.62 198 LEU A C 1
ATOM 1575 O O . LEU A 1 198 ? -9.102 1.798 -5.645 1.00 82.62 198 LEU A O 1
ATOM 1579 N N . LEU A 1 199 ? -6.887 1.507 -5.376 1.00 87.38 199 LEU A N 1
ATOM 1580 C CA . LEU A 1 199 ? -6.593 1.577 -6.808 1.00 87.38 199 LEU A CA 1
ATOM 1581 C C . LEU A 1 199 ? -6.388 0.17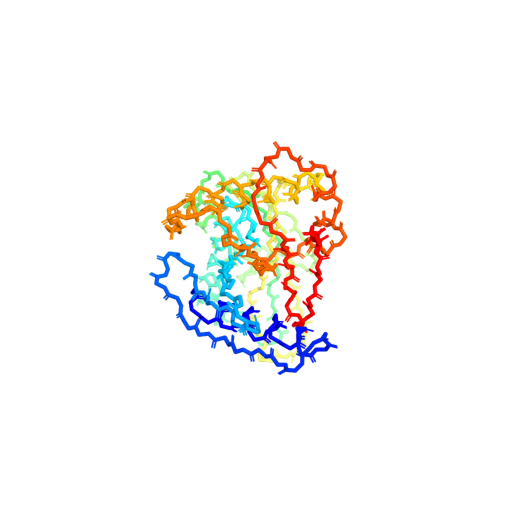8 -7.351 1.00 87.38 199 LEU A C 1
ATOM 1583 O O . LEU A 1 199 ? -5.647 -0.604 -6.761 1.00 87.38 199 LEU A O 1
ATOM 1587 N N . ASP A 1 200 ? -7.010 -0.108 -8.485 1.00 88.94 200 ASP A N 1
ATOM 1588 C CA . ASP A 1 200 ? -6.832 -1.355 -9.217 1.00 88.94 200 ASP A CA 1
ATOM 1589 C C . ASP A 1 200 ? -6.074 -1.131 -10.537 1.00 88.94 200 ASP A C 1
ATOM 1591 O O . ASP A 1 200 ? -5.636 -0.024 -10.872 1.00 88.94 200 ASP A O 1
ATOM 1595 N N . SER A 1 201 ? -5.893 -2.208 -11.299 1.00 92.19 201 SER A N 1
ATOM 1596 C CA . SER A 1 201 ? -5.263 -2.150 -12.617 1.00 92.19 201 SER A CA 1
ATOM 1597 C C . SER A 1 201 ? -6.029 -1.271 -13.609 1.00 92.19 201 SER A C 1
ATOM 1599 O O . SER A 1 201 ? -5.385 -0.563 -14.385 1.00 92.19 201 SER A O 1
ATOM 1601 N N . ASN A 1 202 ? -7.365 -1.243 -13.556 1.00 92.31 202 ASN A N 1
ATOM 1602 C CA . ASN A 1 202 ? -8.185 -0.416 -14.444 1.00 92.31 202 ASN A CA 1
ATOM 1603 C C . ASN A 1 202 ? -7.907 1.071 -14.210 1.00 92.31 202 ASN A C 1
ATOM 1605 O O . ASN A 1 202 ? -7.721 1.824 -15.168 1.00 92.31 202 ASN A O 1
ATOM 1609 N N . ASN A 1 203 ? -7.805 1.496 -12.947 1.00 93.19 203 ASN A N 1
ATOM 1610 C CA . ASN A 1 203 ? -7.489 2.883 -12.620 1.00 93.19 203 ASN A CA 1
ATOM 1611 C C . ASN A 1 203 ? -6.136 3.312 -13.202 1.00 93.19 203 ASN A C 1
ATOM 1613 O O . ASN A 1 203 ? -6.029 4.397 -13.783 1.00 93.19 203 ASN A O 1
ATOM 1617 N N . PHE A 1 204 ? -5.108 2.464 -13.081 1.00 94.75 204 PHE A N 1
ATOM 1618 C CA . PHE A 1 204 ? -3.779 2.749 -13.629 1.00 94.75 204 PHE A CA 1
ATOM 1619 C C . PHE A 1 204 ? -3.734 2.694 -15.160 1.00 94.75 204 PHE A C 1
ATOM 1621 O O . PHE A 1 204 ? -3.030 3.501 -15.762 1.00 94.75 204 PHE A O 1
ATOM 1628 N N . GLN A 1 205 ? -4.502 1.812 -15.803 1.00 94.75 205 GLN A N 1
ATOM 1629 C CA . GLN A 1 205 ? -4.625 1.780 -17.265 1.00 94.75 205 GLN A CA 1
ATOM 1630 C C . GLN A 1 205 ? -5.290 3.052 -17.806 1.00 94.75 205 GLN A C 1
ATOM 1632 O O . GLN A 1 205 ? -4.763 3.679 -18.725 1.00 94.75 205 GLN A O 1
ATOM 1637 N N . ILE A 1 206 ? -6.399 3.490 -17.197 1.00 93.50 206 ILE A N 1
ATOM 1638 C CA . ILE A 1 206 ? -7.063 4.752 -17.560 1.00 93.50 206 ILE A CA 1
ATOM 1639 C C . ILE A 1 206 ? -6.123 5.940 -17.311 1.00 93.50 206 ILE A C 1
ATOM 1641 O O . ILE A 1 206 ? -6.047 6.856 -18.131 1.00 93.50 206 ILE A O 1
ATOM 1645 N N . ALA A 1 207 ? -5.373 5.927 -16.204 1.00 94.44 207 ALA A N 1
ATOM 1646 C CA . ALA A 1 207 ? -4.387 6.961 -15.901 1.00 94.44 207 ALA A CA 1
ATOM 1647 C C . ALA A 1 207 ? -3.253 7.002 -16.938 1.00 94.44 207 ALA A C 1
ATOM 1649 O O . ALA A 1 207 ? -2.840 8.090 -17.332 1.00 94.44 207 ALA A O 1
ATOM 1650 N N . MET A 1 208 ? -2.784 5.842 -17.407 1.00 94.88 208 MET A N 1
ATOM 1651 C CA . MET A 1 208 ? -1.761 5.746 -18.449 1.00 94.88 208 MET A CA 1
ATOM 1652 C C . MET A 1 208 ? -2.256 6.302 -19.790 1.00 94.88 208 MET A C 1
ATOM 1654 O O . MET A 1 208 ? -1.520 7.009 -20.472 1.00 94.88 208 MET A O 1
ATOM 1658 N N . GLY A 1 209 ? -3.520 6.051 -20.148 1.00 90.62 209 GLY A N 1
ATOM 1659 C CA . GLY A 1 209 ? -4.134 6.627 -21.351 1.00 90.62 209 GLY A CA 1
ATOM 1660 C C . GLY A 1 209 ? -4.262 8.157 -21.317 1.00 90.62 209 GLY A C 1
ATOM 1661 O O . GLY A 1 209 ? -4.319 8.787 -22.368 1.00 90.62 209 GLY A O 1
ATOM 1662 N N . ASN A 1 210 ? -4.265 8.756 -20.122 1.00 90.38 210 ASN A N 1
ATOM 1663 C CA . ASN A 1 210 ? -4.365 10.203 -19.894 1.00 90.38 210 ASN A CA 1
ATOM 1664 C C . ASN A 1 210 ? -3.071 10.785 -19.303 1.00 90.38 210 ASN A C 1
ATOM 1666 O O . ASN A 1 210 ? -3.099 11.725 -18.498 1.00 90.38 210 ASN A O 1
ATOM 1670 N N . LEU A 1 211 ? -1.929 10.177 -19.622 1.00 88.75 211 LEU A N 1
ATOM 1671 C CA . LEU A 1 211 ? -0.660 10.565 -19.035 1.00 88.75 211 LEU A CA 1
ATOM 1672 C C . LEU A 1 211 ? -0.223 11.950 -19.533 1.00 88.75 211 LEU A C 1
ATOM 1674 O O . LEU A 1 211 ? -0.155 12.205 -20.731 1.00 88.75 211 LEU A O 1
ATOM 1678 N N . ASN A 1 212 ? 0.134 12.832 -18.596 1.00 83.19 212 ASN A N 1
ATOM 1679 C CA . ASN A 1 212 ? 0.530 14.216 -18.895 1.00 83.19 212 ASN A CA 1
ATOM 1680 C C . ASN A 1 212 ? 2.054 14.416 -18.866 1.00 83.19 212 ASN A C 1
ATOM 1682 O O . ASN A 1 212 ? 2.539 15.548 -18.836 1.00 83.19 212 ASN A O 1
ATOM 1686 N N . VAL A 1 213 ? 2.822 13.327 -18.813 1.00 87.50 213 VAL A N 1
ATOM 1687 C CA . VAL A 1 213 ? 4.284 13.348 -18.727 1.00 87.50 213 VAL A CA 1
ATOM 1688 C C . VAL A 1 213 ? 4.890 12.498 -19.835 1.00 87.50 213 VAL A C 1
ATOM 1690 O O . VAL A 1 213 ? 4.453 11.381 -20.090 1.00 87.50 213 VAL A O 1
ATOM 1693 N N . VAL A 1 214 ? 5.918 13.035 -20.488 1.00 87.69 214 VAL A N 1
ATOM 1694 C CA . VAL A 1 214 ? 6.705 12.305 -21.487 1.00 87.69 214 VAL A CA 1
ATOM 1695 C C . VAL A 1 214 ? 7.719 11.419 -20.765 1.00 87.69 214 VAL A C 1
ATOM 1697 O O . VAL A 1 214 ? 8.350 11.862 -19.805 1.00 87.69 214 VAL A O 1
ATOM 1700 N N . HIS A 1 215 ? 7.886 10.183 -21.232 1.00 91.31 215 HIS A N 1
ATOM 1701 C CA . HIS A 1 215 ? 8.859 9.229 -20.700 1.00 91.31 215 HIS A CA 1
ATOM 1702 C C . HIS A 1 215 ? 9.455 8.352 -21.799 1.00 91.31 215 HIS A C 1
ATOM 1704 O O . HIS A 1 215 ? 8.934 8.290 -22.911 1.00 91.31 215 HIS A O 1
ATOM 1710 N N . THR A 1 216 ? 10.541 7.653 -21.469 1.00 90.56 216 THR A N 1
ATOM 1711 C CA . THR A 1 216 ? 11.273 6.774 -22.396 1.00 90.56 216 THR A CA 1
ATOM 1712 C C . THR A 1 216 ? 11.145 5.289 -22.058 1.00 90.56 216 THR A C 1
ATOM 1714 O O . THR A 1 216 ? 11.700 4.450 -22.765 1.00 90.56 216 THR A O 1
ATOM 1717 N N . PHE A 1 217 ? 10.397 4.936 -21.004 1.00 92.50 217 PHE A N 1
ATOM 1718 C CA . PHE A 1 217 ? 10.081 3.536 -20.708 1.00 92.50 217 PHE A CA 1
ATOM 1719 C C . PHE A 1 217 ? 9.338 2.877 -21.873 1.00 92.50 217 PHE A C 1
ATOM 1721 O O . PHE A 1 217 ? 8.339 3.423 -22.337 1.00 92.50 217 PHE A O 1
ATOM 1728 N N . THR A 1 218 ? 9.790 1.702 -22.315 1.00 93.56 218 THR A N 1
ATOM 1729 C CA . THR A 1 218 ? 9.126 0.931 -23.382 1.00 93.56 218 THR A CA 1
ATOM 1730 C C . THR A 1 218 ? 8.081 -0.031 -22.839 1.00 93.56 218 THR A C 1
ATOM 1732 O O . THR A 1 218 ? 7.142 -0.367 -23.554 1.00 93.56 218 THR A O 1
ATOM 1735 N N . ARG A 1 219 ? 8.204 -0.454 -21.576 1.00 95.50 219 ARG A N 1
ATOM 1736 C CA . ARG A 1 219 ? 7.202 -1.263 -20.873 1.00 95.50 219 ARG A CA 1
ATOM 1737 C C . ARG A 1 219 ? 7.023 -0.763 -19.449 1.00 95.50 219 ARG A C 1
ATOM 1739 O O . ARG A 1 219 ? 8.002 -0.428 -18.776 1.00 95.50 219 ARG A O 1
ATOM 1746 N N . ILE A 1 220 ? 5.775 -0.731 -18.992 1.00 97.38 220 ILE A N 1
ATOM 1747 C CA . ILE A 1 220 ? 5.432 -0.418 -17.604 1.00 97.38 220 ILE A CA 1
ATOM 1748 C C . ILE A 1 220 ? 4.521 -1.521 -17.074 1.00 97.38 220 ILE A C 1
ATOM 1750 O O . ILE A 1 220 ? 3.433 -1.756 -17.603 1.00 97.38 220 ILE A O 1
ATOM 1754 N N . PHE A 1 221 ? 4.975 -2.182 -16.016 1.00 98.06 221 PHE A N 1
ATOM 1755 C CA . PHE A 1 221 ? 4.275 -3.264 -15.339 1.00 98.06 221 PHE A CA 1
ATOM 1756 C C . PHE A 1 221 ? 3.684 -2.760 -14.030 1.00 98.06 221 PHE A C 1
ATOM 1758 O O . PHE A 1 221 ? 4.374 -2.128 -13.232 1.00 98.06 221 PHE A O 1
ATOM 1765 N N . LEU A 1 222 ? 2.425 -3.094 -13.783 1.00 97.75 222 LEU A N 1
ATOM 1766 C CA . LEU A 1 222 ? 1.783 -2.963 -12.487 1.00 97.75 222 LEU A CA 1
ATOM 1767 C C . LEU A 1 222 ? 1.756 -4.338 -11.818 1.00 97.75 222 LEU A C 1
ATOM 1769 O O . LEU A 1 222 ? 1.182 -5.275 -12.367 1.00 97.75 222 LEU A O 1
ATOM 1773 N N . VAL A 1 223 ? 2.366 -4.452 -10.642 1.00 97.19 223 VAL A N 1
ATOM 1774 C CA . VAL A 1 223 ? 2.356 -5.661 -9.813 1.00 97.19 223 VAL A CA 1
ATOM 1775 C C . VAL A 1 223 ? 1.332 -5.480 -8.701 1.00 97.19 223 VAL A C 1
ATOM 1777 O O . VAL A 1 223 ? 1.400 -4.507 -7.951 1.00 97.19 223 VAL A O 1
ATOM 1780 N N . LEU A 1 224 ? 0.387 -6.407 -8.592 1.00 92.25 224 LEU A N 1
ATOM 1781 C CA . LEU A 1 224 ? -0.651 -6.421 -7.564 1.00 92.25 224 LEU A CA 1
ATOM 1782 C C . LEU A 1 224 ? -0.243 -7.311 -6.375 1.00 92.25 224 LEU A C 1
ATOM 1784 O O . LEU A 1 224 ? 0.654 -8.148 -6.483 1.00 92.25 224 LEU A O 1
ATOM 1788 N N . GLU A 1 225 ? -0.916 -7.158 -5.231 1.00 85.19 225 GLU A N 1
ATOM 1789 C CA . GLU A 1 225 ? -0.610 -7.906 -3.995 1.00 85.19 225 GLU A CA 1
ATOM 1790 C C . GLU A 1 225 ? -0.792 -9.434 -4.123 1.00 85.19 225 GLU A C 1
ATOM 1792 O O . GLU A 1 225 ? -0.198 -10.206 -3.370 1.00 85.19 225 GLU A O 1
ATOM 1797 N N . ASN A 1 226 ? -1.587 -9.890 -5.095 1.00 86.75 226 ASN A N 1
ATOM 1798 C CA . ASN A 1 226 ? -1.800 -11.304 -5.429 1.00 86.75 226 ASN A CA 1
ATOM 1799 C C . ASN A 1 226 ? -0.743 -11.866 -6.408 1.00 86.75 226 ASN A C 1
ATOM 1801 O O . ASN A 1 226 ? -0.942 -12.947 -6.959 1.00 86.75 226 ASN A O 1
ATOM 1805 N N . SER A 1 227 ? 0.355 -11.138 -6.645 1.00 90.25 227 SER A N 1
ATOM 1806 C CA . SER A 1 227 ? 1.410 -11.449 -7.626 1.00 90.25 227 SER A CA 1
ATOM 1807 C C . SER A 1 227 ? 0.954 -11.419 -9.086 1.00 90.25 227 SER A C 1
ATOM 1809 O O . SER A 1 227 ? 1.702 -11.826 -9.977 1.00 90.25 227 SER A O 1
ATOM 1811 N N . GLU A 1 228 ? -0.252 -10.924 -9.357 1.00 94.00 228 GLU A N 1
ATOM 1812 C CA . GLU A 1 228 ? -0.689 -10.642 -10.715 1.00 94.00 228 GLU A CA 1
ATOM 1813 C C . GLU A 1 228 ? 0.094 -9.454 -11.275 1.00 94.00 228 GLU A C 1
ATOM 1815 O O . GLU A 1 228 ? 0.358 -8.469 -10.582 1.00 94.00 228 GLU A O 1
ATOM 1820 N N . VAL A 1 229 ? 0.469 -9.561 -12.547 1.00 97.06 229 VAL A N 1
ATOM 1821 C CA . VAL A 1 229 ? 1.184 -8.513 -13.269 1.00 97.06 229 VAL A CA 1
ATOM 1822 C C . VAL A 1 229 ? 0.355 -8.104 -14.470 1.00 97.06 229 VAL A C 1
ATOM 1824 O O . VAL A 1 229 ? -0.015 -8.945 -15.289 1.00 97.06 229 VAL A O 1
ATOM 1827 N N . VAL A 1 230 ? 0.103 -6.804 -14.576 1.00 96.38 230 VAL A N 1
ATOM 1828 C CA . VAL A 1 230 ? -0.581 -6.185 -15.708 1.00 96.38 230 VAL A CA 1
ATOM 1829 C C . VAL A 1 230 ? 0.395 -5.252 -16.408 1.00 96.38 230 VAL A C 1
ATOM 1831 O O . VAL A 1 230 ? 0.938 -4.333 -15.798 1.00 96.38 230 VAL A O 1
ATOM 1834 N N . GLU A 1 231 ? 0.621 -5.464 -17.700 1.00 96.50 231 GLU A N 1
ATOM 1835 C CA . GLU A 1 231 ? 1.358 -4.513 -18.531 1.00 96.50 231 GLU A CA 1
ATOM 1836 C C . GLU A 1 231 ? 0.428 -3.342 -18.877 1.00 96.50 231 GLU A C 1
ATOM 1838 O O . GLU A 1 231 ? -0.491 -3.475 -19.683 1.00 96.50 231 GLU A O 1
ATOM 1843 N N . ILE A 1 232 ? 0.623 -2.203 -18.208 1.00 95.88 232 ILE A N 1
ATOM 1844 C CA . ILE A 1 232 ? -0.229 -1.012 -18.360 1.00 95.88 232 ILE A CA 1
ATOM 1845 C C . ILE A 1 232 ? 0.259 -0.079 -19.474 1.00 95.88 232 ILE A C 1
ATOM 1847 O O . ILE A 1 232 ? -0.483 0.797 -19.903 1.00 95.88 232 ILE A O 1
ATOM 1851 N N . PHE A 1 233 ? 1.491 -0.271 -19.950 1.00 95.56 233 PHE A N 1
ATOM 1852 C CA . PHE A 1 233 ? 2.043 0.409 -21.118 1.00 95.56 233 PHE A CA 1
ATOM 1853 C C . PHE A 1 233 ? 3.021 -0.505 -21.851 1.00 95.56 233 PHE A C 1
ATOM 1855 O O . PHE A 1 233 ? 3.851 -1.156 -21.213 1.00 95.56 233 PHE A O 1
ATOM 1862 N N . SER A 1 234 ? 2.955 -0.490 -23.182 1.00 92.31 234 SER A N 1
ATOM 1863 C CA . SER A 1 234 ? 3.883 -1.193 -24.062 1.00 92.31 234 SER A CA 1
ATOM 1864 C C . SER A 1 234 ? 4.097 -0.387 -25.338 1.00 92.31 234 SER A C 1
ATOM 1866 O O . SER A 1 234 ? 3.138 -0.044 -26.026 1.00 92.31 234 SER A O 1
ATOM 1868 N N . ASN A 1 235 ? 5.352 -0.115 -25.671 1.00 84.75 235 ASN A N 1
ATOM 1869 C CA . ASN A 1 235 ? 5.772 0.447 -26.946 1.00 84.75 235 ASN A CA 1
ATOM 1870 C C . ASN A 1 235 ? 6.766 -0.526 -27.586 1.00 84.75 235 ASN A C 1
ATOM 1872 O O . ASN A 1 235 ? 7.981 -0.322 -27.547 1.00 84.75 235 ASN A O 1
ATOM 1876 N N . ARG A 1 236 ? 6.235 -1.651 -28.082 1.00 69.00 236 ARG A N 1
ATOM 1877 C CA . ARG A 1 236 ? 7.017 -2.665 -28.798 1.00 69.00 236 ARG A CA 1
ATOM 1878 C C . ARG A 1 236 ? 7.284 -2.128 -30.205 1.00 69.00 236 ARG A C 1
ATOM 1880 O O . ARG A 1 236 ? 6.337 -1.826 -30.928 1.00 69.00 236 ARG A O 1
ATOM 1887 N N . SER A 1 237 ? 8.562 -1.965 -30.541 1.00 50.03 237 SER A N 1
ATOM 1888 C CA . SER A 1 237 ? 9.017 -1.701 -31.915 1.00 50.03 237 SER A CA 1
ATOM 1889 C C . SER A 1 237 ? 9.246 -3.003 -32.664 1.00 50.03 237 SER A C 1
ATOM 1891 O O . SER A 1 237 ? 9.565 -4.011 -31.990 1.00 50.03 237 SER A O 1
#